Protein AF-A0AA96LL47-F1 (afdb_monomer)

Organism: NCBI:txid2918901

Nearest PDB structures (foldseek):
  2fic-assembly3_B  TM=1.979E-01  e=6.509E+00  Homo sapiens

pLDDT: mean 76.54, std 16.27, range [33.31, 96.38]

Sequence (205 aa):
MNPLVNLLLNENMKIYQRLRTWLLIIGLVLTIICFLIAQQYSVKPTQVADANWKV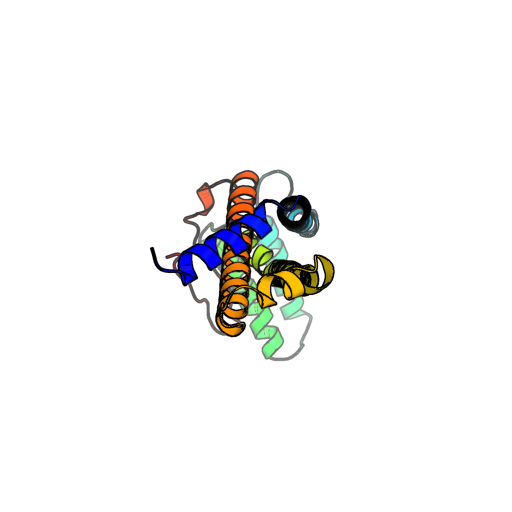NMQQQIQNDTQQLNNMNRGPEWKTRITSRINVYQYHIDHNIPPTEETLWGNMLNASSLMIVVTLMTVIIAADSVAGEFTDGTIKLLLIRPSSRSKILLSKYISAFTFSILLFVILFATAFLVSGILHGFKDMSAPYVYASAIQLLMKPAL

InterPro domains:
  IPR024295 Protein of unknown function DUF2705 [PF10920] (95-188)

Radius of gyration: 24.88 Å; Cα contacts (8 Å, |Δi|>4): 146; chains: 1; bounding box: 66×34×65 Å

Foldseek 3Di:
DDPLVVLLVVLLVVLVVDPVNVVLLVVLLVVLLVQLVVLVPVVDPPDDDDDPLLVVLVVLLVVLVVCLVPDDPDDLSNLVSVLSSVVSVVCNVVVAHAPCLALVVLLVSLVVCLVVLVVSLVVSLVCSVVVCVVVVVVVVVVVPPDDPVSNNVSSVVSSVVVSVVSVVSSNVSSNVSSCVRRNPPCVQRFDWDRDSPDTDGDGDD

Solvent-accessible surface area (backbone atoms only — not comparable to full-atom values): 11815 Å² total; per-residue (Å²): 132,63,72,65,58,57,47,26,52,51,48,40,49,56,52,72,70,36,68,66,49,53,53,49,52,53,49,51,54,51,50,50,53,51,52,56,53,47,49,63,64,65,51,64,97,81,80,84,82,88,89,50,74,58,57,56,43,50,54,49,40,51,54,51,51,50,43,62,74,76,47,88,77,56,70,71,51,52,45,47,53,52,46,51,41,52,49,47,48,50,27,58,76,69,70,47,80,69,54,79,74,31,50,65,35,44,44,57,57,50,56,71,50,51,60,57,50,51,51,54,35,50,53,52,44,49,50,63,58,51,46,42,69,71,72,47,48,62,68,60,48,74,77,46,101,64,63,67,66,59,55,55,48,24,46,52,53,31,40,50,53,50,37,52,51,48,52,50,49,52,54,52,48,36,48,51,53,29,34,71,75,64,41,70,80,49,76,80,56,72,56,77,49,82,50,86,85,49,83,52,78,51,78,83,125

Mean predicted aligned error: 12.4 Å

Secondary structure (DSSP, 8-state):
--HHHHHHHHHHHHHHH-HHHHHHHHHHHHHHHHHHHHHHHHS-SS-SSSS-HHHHHHHHHHHHHHHHHH----HHHHHHHHHHHHHHHHHHHHTPPPGGGSHHHHHHHHHTTHHHHHHHHHHHHHHHHHHHHHS-HHHHHTTS---HHHHHHHHHHHHHHHHHHHHHHHHHHHHHHHHHHH-GGGGGS--EEEETTEEEE----

Structure (mmCIF, N/CA/C/O backbone):
data_AF-A0AA96LL47-F1
#
_entry.id   AF-A0AA96LL47-F1
#
loop_
_atom_site.group_PDB
_atom_site.id
_atom_site.type_symbol
_atom_site.label_atom_id
_atom_site.label_alt_id
_atom_site.label_comp_id
_atom_site.label_asym_id
_atom_site.label_entity_id
_atom_site.label_seq_id
_atom_site.pdbx_PDB_ins_code
_atom_site.Cartn_x
_atom_site.Cartn_y
_atom_site.Cartn_z
_atom_site.occupancy
_atom_site.B_iso_or_equiv
_atom_site.auth_seq_id
_atom_site.auth_comp_id
_atom_site.auth_asym_id
_atom_site.auth_atom_id
_atom_site.pdbx_PDB_model_num
ATOM 1 N N . MET A 1 1 ? -29.552 -9.698 16.189 1.00 62.44 1 MET A N 1
ATOM 2 C CA . MET A 1 1 ? -28.189 -9.450 15.657 1.00 62.44 1 MET A CA 1
ATOM 3 C C . MET A 1 1 ? -27.179 -9.663 16.774 1.00 62.44 1 MET A C 1
ATOM 5 O O . MET A 1 1 ? -27.464 -9.275 17.901 1.00 62.44 1 MET A O 1
ATOM 9 N N . ASN A 1 2 ? -26.040 -10.303 16.493 1.00 79.88 2 ASN A N 1
ATOM 10 C CA . ASN A 1 2 ? -25.025 -10.595 17.512 1.00 79.88 2 ASN A CA 1
ATOM 11 C C . ASN A 1 2 ? -24.445 -9.294 18.106 1.00 79.88 2 ASN A C 1
ATOM 13 O O . ASN A 1 2 ? -24.029 -8.423 17.341 1.00 79.88 2 ASN A O 1
ATOM 17 N N . PRO A 1 3 ? -24.339 -9.160 19.443 1.00 77.81 3 PRO A N 1
ATOM 18 C CA . PRO A 1 3 ? -23.865 -7.930 20.088 1.00 77.81 3 PRO A CA 1
ATOM 19 C C . PRO A 1 3 ? -22.428 -7.560 19.686 1.00 77.81 3 PRO A C 1
ATOM 21 O O . PRO A 1 3 ? -22.090 -6.384 19.625 1.00 77.81 3 PRO A O 1
ATOM 24 N N . LEU A 1 4 ? -21.600 -8.555 19.349 1.00 77.88 4 LEU A N 1
ATOM 25 C CA . LEU A 1 4 ? -20.241 -8.352 18.835 1.00 77.88 4 LEU A CA 1
ATOM 26 C C . LEU A 1 4 ? -20.209 -7.690 17.454 1.00 77.88 4 LEU A C 1
ATOM 28 O O . LEU A 1 4 ? -19.351 -6.850 17.206 1.00 77.88 4 LEU A O 1
ATOM 32 N N . VAL A 1 5 ? -21.148 -8.037 16.571 1.00 81.56 5 VAL A N 1
ATOM 33 C CA . VAL A 1 5 ? -21.212 -7.472 15.215 1.00 81.56 5 VAL A CA 1
ATOM 34 C C . VAL A 1 5 ? -21.591 -5.995 15.285 1.00 81.56 5 VAL A C 1
ATOM 36 O O . VAL A 1 5 ? -20.973 -5.178 14.615 1.00 81.56 5 VAL A O 1
ATOM 39 N N . ASN A 1 6 ? -22.526 -5.625 16.162 1.00 82.75 6 ASN A N 1
ATOM 40 C CA . ASN A 1 6 ? -22.891 -4.220 16.362 1.00 82.75 6 ASN A CA 1
ATOM 41 C C . ASN A 1 6 ? -21.731 -3.392 16.939 1.00 82.75 6 ASN A C 1
ATOM 43 O O . ASN A 1 6 ? -21.551 -2.243 16.546 1.00 82.75 6 ASN A O 1
ATOM 47 N N . LEU A 1 7 ? -20.926 -3.968 17.840 1.00 82.62 7 LEU A N 1
ATOM 48 C CA . LEU A 1 7 ? -19.719 -3.308 18.351 1.00 82.62 7 LEU A CA 1
ATOM 49 C C . LEU A 1 7 ? -18.688 -3.089 17.239 1.00 82.62 7 LEU A C 1
ATOM 51 O O . LEU A 1 7 ? -18.156 -1.993 17.112 1.00 82.62 7 LEU A O 1
ATOM 55 N N . LEU A 1 8 ? -18.460 -4.101 16.403 1.00 85.06 8 LEU A N 1
ATOM 56 C CA . LEU A 1 8 ? -17.541 -4.015 15.269 1.00 85.06 8 LEU A CA 1
ATOM 57 C C . LEU A 1 8 ? -17.998 -2.977 14.238 1.00 85.06 8 LEU A C 1
ATOM 59 O O . LEU A 1 8 ? -17.193 -2.173 13.779 1.00 85.06 8 LEU A O 1
ATOM 63 N N . LEU A 1 9 ? -19.291 -2.944 13.906 1.00 83.69 9 LEU A N 1
ATOM 64 C CA . LEU A 1 9 ? -19.854 -1.926 13.016 1.00 83.69 9 LEU A CA 1
ATOM 65 C C . LEU A 1 9 ? -19.692 -0.516 13.597 1.00 83.69 9 LEU A C 1
ATOM 67 O O . LEU A 1 9 ? -19.322 0.398 12.865 1.00 83.69 9 LEU A O 1
ATOM 71 N N . ASN A 1 10 ? -19.905 -0.346 14.905 1.00 85.94 10 ASN A N 1
ATOM 72 C CA . ASN A 1 10 ? -19.700 0.938 15.572 1.00 85.94 10 ASN A CA 1
ATOM 73 C C . ASN A 1 10 ? -18.232 1.379 15.556 1.00 85.94 10 ASN A C 1
ATOM 75 O O . ASN A 1 10 ? -17.954 2.541 15.265 1.00 85.94 10 ASN A O 1
ATOM 79 N N . GLU A 1 11 ? -17.291 0.486 15.865 1.00 86.94 11 GLU A N 1
ATOM 80 C CA . GLU A 1 11 ? -15.863 0.820 15.846 1.00 86.94 11 GLU A CA 1
ATOM 81 C C . GLU A 1 11 ? -15.374 1.120 14.421 1.00 86.94 11 GLU A C 1
ATOM 83 O O . GLU A 1 11 ? -14.691 2.124 14.218 1.00 86.94 11 GLU A O 1
ATOM 88 N N . ASN A 1 12 ? -15.803 0.350 13.415 1.00 88.00 12 ASN A N 1
ATOM 89 C CA . ASN A 1 12 ? -15.530 0.665 12.010 1.00 88.00 12 ASN A CA 1
ATOM 90 C C . ASN A 1 12 ? -16.093 2.035 11.616 1.00 88.00 12 ASN A C 1
ATOM 92 O O . ASN A 1 12 ? -15.372 2.855 11.053 1.00 88.00 12 ASN A O 1
ATOM 96 N N . MET A 1 13 ? -17.353 2.326 11.950 1.00 87.31 13 MET A N 1
ATOM 97 C CA . MET A 1 13 ? -17.980 3.616 11.649 1.00 87.31 13 MET A CA 1
ATOM 98 C C . MET A 1 13 ? -17.178 4.789 12.231 1.00 87.31 13 MET A C 1
ATOM 100 O O . MET A 1 13 ? -16.931 5.774 11.535 1.00 87.31 13 MET A O 1
ATOM 104 N N . LYS A 1 14 ? -16.697 4.668 13.477 1.00 84.62 14 LYS A N 1
ATOM 105 C CA . LYS A 1 14 ? -15.853 5.695 14.111 1.00 84.62 14 LYS A CA 1
ATOM 106 C C . LYS A 1 14 ? -14.553 5.939 13.349 1.00 84.62 14 LYS A C 1
ATOM 108 O O . LYS A 1 14 ? -14.129 7.089 13.258 1.00 84.62 14 LYS A O 1
ATOM 113 N N . ILE A 1 15 ? -13.923 4.895 12.806 1.00 86.88 15 ILE A N 1
ATOM 114 C CA . ILE A 1 15 ? -12.690 5.035 12.018 1.00 86.88 15 ILE A CA 1
ATOM 115 C C . ILE A 1 15 ? -12.960 5.883 10.767 1.00 86.88 15 ILE A C 1
ATOM 117 O O . ILE A 1 15 ? -12.233 6.844 10.521 1.00 86.88 15 ILE A O 1
ATOM 121 N N . TYR A 1 16 ? -14.026 5.599 10.011 1.00 88.00 16 TYR A N 1
ATOM 122 C CA . TYR A 1 16 ? -14.311 6.291 8.742 1.00 88.00 16 TYR A CA 1
ATOM 123 C C . TYR A 1 16 ? -14.932 7.685 8.896 1.00 88.00 16 TYR A C 1
ATOM 125 O O . TYR A 1 16 ? -14.842 8.495 7.976 1.00 88.00 16 TYR A O 1
ATOM 133 N N . GLN A 1 17 ? -15.540 7.997 10.041 1.00 86.38 17 GLN A N 1
ATOM 134 C CA . GLN A 1 17 ? -16.091 9.330 10.313 1.00 86.38 17 GLN A CA 1
ATOM 135 C C . GLN A 1 17 ? -15.021 10.366 10.687 1.00 86.38 17 GLN A C 1
ATOM 137 O O . GLN A 1 17 ? -15.271 11.570 10.630 1.00 86.38 17 GLN A O 1
ATOM 142 N N . ARG A 1 18 ? -13.814 9.932 11.066 1.00 86.38 18 ARG A N 1
ATOM 143 C CA . ARG A 1 18 ? -12.715 10.843 11.400 1.00 86.38 18 ARG A CA 1
ATOM 144 C C . ARG A 1 18 ? -12.102 11.414 10.119 1.00 86.38 18 ARG A C 1
ATOM 146 O O . ARG A 1 18 ? -11.554 10.678 9.304 1.00 86.38 18 ARG A O 1
ATOM 153 N N . LEU A 1 19 ? -12.093 12.745 9.988 1.00 84.75 19 LEU A N 1
ATOM 154 C CA . LEU A 1 19 ? -11.449 13.455 8.865 1.00 84.75 19 LEU A CA 1
ATOM 155 C C . LEU A 1 19 ? -9.975 13.058 8.673 1.00 84.75 19 LEU A C 1
ATOM 157 O O . LEU A 1 19 ? -9.488 12.969 7.551 1.00 84.75 19 LEU A O 1
ATOM 161 N N . ARG A 1 20 ? -9.270 12.760 9.769 1.00 87.56 20 ARG A N 1
ATOM 162 C CA . ARG A 1 20 ? -7.865 12.323 9.751 1.00 87.56 20 ARG A CA 1
ATOM 163 C C . ARG A 1 20 ? -7.662 11.019 8.975 1.00 87.56 20 ARG A C 1
ATOM 165 O O . ARG A 1 20 ? -6.665 10.891 8.275 1.00 87.56 20 ARG A O 1
ATOM 172 N N . THR A 1 21 ? -8.613 10.089 9.043 1.00 90.75 21 THR A N 1
ATOM 173 C CA . THR A 1 21 ? -8.574 8.825 8.291 1.00 90.75 21 THR A CA 1
ATOM 174 C C . THR A 1 21 ? -8.616 9.081 6.788 1.00 90.75 21 THR A C 1
ATOM 176 O O . THR A 1 21 ? -7.849 8.485 6.038 1.00 90.75 21 THR A O 1
ATOM 179 N N . TRP A 1 22 ? -9.450 10.022 6.343 1.00 91.44 22 TRP A N 1
ATOM 180 C CA . TRP A 1 22 ? -9.519 10.418 4.936 1.00 91.44 22 TRP A CA 1
ATOM 181 C C . TRP A 1 22 ? -8.248 11.124 4.471 1.00 91.44 22 TRP A C 1
ATOM 183 O O . TRP A 1 22 ? -7.750 10.817 3.391 1.00 91.44 22 TRP A O 1
ATOM 193 N N . LEU A 1 23 ? -7.673 11.999 5.303 1.00 94.00 23 LEU A N 1
ATOM 194 C CA . LEU A 1 23 ? -6.374 12.615 5.014 1.00 94.00 23 LEU A CA 1
ATOM 195 C C . LEU A 1 23 ? -5.267 11.561 4.865 1.00 94.00 23 LEU A C 1
ATOM 197 O O . LEU A 1 23 ? -4.441 11.681 3.964 1.00 94.00 23 LEU A O 1
ATOM 201 N N . LEU A 1 24 ? -5.271 10.509 5.691 1.00 92.94 24 LEU A N 1
ATOM 202 C CA . LEU A 1 24 ? -4.324 9.397 5.572 1.00 92.94 24 LEU A CA 1
ATOM 203 C C . LEU A 1 24 ? -4.530 8.600 4.279 1.00 92.94 24 LEU A C 1
ATOM 205 O O . LEU A 1 24 ? -3.550 8.310 3.603 1.00 92.94 24 LEU A O 1
ATOM 209 N N . ILE A 1 25 ? -5.773 8.282 3.903 1.00 94.69 25 ILE A N 1
ATOM 210 C CA . ILE A 1 25 ? -6.067 7.558 2.654 1.00 94.69 25 ILE A CA 1
ATOM 211 C C . ILE A 1 25 ? -5.640 8.383 1.433 1.00 94.69 25 ILE A C 1
ATOM 213 O O . ILE A 1 25 ? -4.963 7.862 0.550 1.00 94.69 25 ILE A O 1
ATOM 217 N N . ILE A 1 26 ? -5.986 9.673 1.392 1.00 95.81 26 ILE A N 1
ATOM 218 C CA . ILE A 1 26 ? -5.572 10.575 0.307 1.00 95.81 26 ILE A CA 1
ATOM 219 C C . ILE A 1 26 ? -4.044 10.682 0.269 1.00 95.81 26 ILE A C 1
ATOM 221 O O . ILE A 1 26 ? -3.446 10.559 -0.797 1.00 95.81 26 ILE A O 1
ATOM 225 N N . GLY A 1 27 ? -3.406 10.844 1.431 1.00 95.25 27 GLY A N 1
ATOM 226 C CA . GLY A 1 27 ? -1.953 10.847 1.559 1.00 95.25 27 GLY A CA 1
ATOM 227 C C . GLY A 1 27 ? -1.323 9.569 1.008 1.00 95.25 27 GLY A C 1
ATOM 228 O O . GLY A 1 27 ? -0.384 9.652 0.225 1.00 95.25 27 GLY A O 1
ATOM 229 N N . LEU A 1 28 ? -1.874 8.397 1.336 1.00 95.25 28 LEU A N 1
ATOM 230 C CA . LEU A 1 28 ? -1.409 7.107 0.826 1.00 95.25 28 LEU A CA 1
ATOM 231 C C . LEU A 1 28 ? -1.481 7.059 -0.706 1.00 95.25 28 LEU A C 1
ATOM 233 O O . LEU A 1 28 ? -0.481 6.765 -1.356 1.00 95.25 28 LEU A O 1
ATOM 237 N N . VAL A 1 29 ? -2.627 7.409 -1.291 1.00 96.38 29 VAL A N 1
ATOM 238 C CA . VAL A 1 29 ? -2.807 7.436 -2.753 1.00 96.38 29 VAL A CA 1
ATOM 239 C C . VAL A 1 29 ? -1.788 8.367 -3.413 1.00 96.38 29 VAL A C 1
ATOM 241 O O . VAL A 1 29 ? -1.118 7.968 -4.365 1.00 96.38 29 VAL A O 1
ATOM 244 N N . LEU A 1 30 ? -1.597 9.572 -2.870 1.00 95.88 30 LEU A N 1
ATOM 245 C CA . LEU A 1 30 ? -0.605 10.523 -3.374 1.00 95.88 30 LEU A CA 1
ATOM 246 C C . LEU A 1 30 ? 0.825 9.990 -3.253 1.00 95.88 30 LEU A C 1
ATOM 248 O O . LEU A 1 30 ? 1.604 10.137 -4.192 1.00 95.88 30 LEU A O 1
ATOM 252 N N . THR A 1 31 ? 1.173 9.340 -2.138 1.00 94.50 31 THR A N 1
ATOM 253 C CA . THR A 1 31 ? 2.502 8.731 -1.975 1.00 94.50 31 THR A CA 1
ATOM 254 C C . THR A 1 31 ? 2.751 7.612 -2.977 1.00 94.50 31 THR A C 1
ATOM 256 O O . THR A 1 31 ? 3.856 7.526 -3.500 1.00 94.50 31 THR A O 1
ATOM 259 N N . ILE A 1 32 ? 1.737 6.803 -3.303 1.00 93.50 32 ILE A N 1
ATOM 260 C CA . ILE A 1 32 ? 1.848 5.729 -4.298 1.00 93.50 32 ILE A CA 1
ATOM 261 C C . ILE A 1 32 ? 2.076 6.324 -5.684 1.00 93.50 32 ILE A C 1
ATOM 263 O O . ILE A 1 32 ? 3.014 5.932 -6.370 1.00 93.50 32 ILE A O 1
ATOM 267 N N . ILE A 1 33 ? 1.250 7.297 -6.077 1.00 92.44 33 ILE A N 1
ATOM 268 C CA . ILE A 1 33 ? 1.367 7.972 -7.373 1.00 92.44 33 ILE A CA 1
ATOM 269 C C . ILE A 1 33 ? 2.749 8.621 -7.504 1.00 92.44 33 ILE A C 1
ATOM 271 O O . ILE A 1 33 ? 3.453 8.374 -8.479 1.00 92.44 33 ILE A O 1
ATOM 275 N N . CYS A 1 34 ? 3.163 9.400 -6.502 1.00 92.38 34 CYS A N 1
ATOM 276 C CA . CYS A 1 34 ? 4.462 10.068 -6.491 1.00 92.38 34 CYS A CA 1
ATOM 277 C C . CYS A 1 34 ? 5.619 9.065 -6.565 1.00 92.38 34 CYS A C 1
ATOM 279 O O . CYS A 1 34 ? 6.539 9.257 -7.351 1.00 92.38 34 CYS A O 1
ATOM 281 N N . PHE A 1 35 ? 5.554 7.969 -5.805 1.00 90.88 35 PHE A N 1
ATOM 282 C CA . PHE A 1 35 ? 6.575 6.925 -5.825 1.00 90.88 35 PHE A CA 1
ATOM 283 C C . PHE A 1 35 ? 6.682 6.239 -7.194 1.00 90.88 35 PHE A C 1
ATOM 285 O O . PHE A 1 35 ? 7.787 6.093 -7.708 1.00 90.88 35 PHE A O 1
ATOM 292 N N . LEU A 1 36 ? 5.560 5.861 -7.814 1.00 87.38 36 LEU A N 1
ATOM 293 C CA . LEU A 1 36 ? 5.560 5.217 -9.134 1.00 87.38 36 LEU A CA 1
ATOM 294 C C . LEU A 1 36 ? 6.064 6.159 -10.235 1.00 87.38 36 LEU A C 1
ATOM 296 O O . LEU A 1 36 ? 6.883 5.761 -11.059 1.00 87.38 36 LEU A O 1
ATOM 300 N N . ILE A 1 37 ? 5.648 7.426 -10.204 1.00 85.62 37 ILE A N 1
ATOM 301 C CA . ILE A 1 37 ? 6.157 8.453 -11.120 1.00 85.62 37 ILE A CA 1
ATOM 302 C C . ILE A 1 37 ? 7.659 8.686 -10.891 1.00 85.62 37 ILE A C 1
ATOM 304 O O . ILE A 1 37 ? 8.431 8.781 -11.841 1.00 85.62 37 ILE A O 1
ATOM 308 N N . ALA A 1 38 ? 8.112 8.745 -9.638 1.00 85.88 38 ALA A N 1
ATOM 309 C CA . ALA A 1 38 ? 9.527 8.908 -9.322 1.00 85.88 38 ALA A CA 1
ATOM 310 C C . ALA A 1 38 ? 10.373 7.729 -9.820 1.00 85.88 38 ALA A C 1
ATOM 312 O O . ALA A 1 38 ? 11.503 7.952 -10.253 1.00 85.88 38 ALA A O 1
ATOM 313 N N . GLN A 1 39 ? 9.841 6.501 -9.809 1.00 77.25 39 GLN A N 1
ATOM 314 C CA . GLN A 1 39 ? 10.512 5.348 -10.417 1.00 77.25 39 GLN A CA 1
ATOM 315 C C . GLN A 1 39 ? 10.659 5.524 -11.929 1.00 77.25 39 GLN A C 1
ATOM 317 O O . GLN A 1 39 ? 11.741 5.283 -12.454 1.00 77.25 39 GLN A O 1
ATOM 322 N N . GLN A 1 40 ? 9.643 6.058 -12.610 1.00 71.50 40 GLN A N 1
ATOM 323 C CA . GLN A 1 40 ? 9.726 6.366 -14.040 1.00 71.50 40 GLN A CA 1
ATOM 324 C C . GLN A 1 40 ? 10.835 7.382 -14.370 1.00 71.50 40 GLN A C 1
ATOM 326 O O . GLN A 1 40 ? 11.489 7.256 -15.399 1.00 71.50 40 GLN A O 1
ATOM 331 N N . TYR A 1 41 ? 11.082 8.369 -13.500 1.00 69.56 41 TYR A N 1
ATOM 332 C CA . TYR A 1 41 ? 12.156 9.358 -13.694 1.00 69.56 41 TYR A CA 1
ATOM 333 C C . TYR A 1 41 ? 13.531 8.916 -13.156 1.00 69.56 41 TYR A C 1
ATOM 335 O O . TYR A 1 41 ? 14.556 9.445 -13.588 1.00 69.56 41 TYR A O 1
ATOM 343 N N . SER A 1 42 ? 13.571 7.989 -12.193 1.00 62.88 42 SER A N 1
ATOM 344 C CA . SER A 1 42 ? 14.814 7.459 -11.601 1.00 62.88 42 SER A CA 1
ATOM 345 C C . SER A 1 42 ? 15.427 6.341 -12.440 1.00 62.88 42 SER A C 1
ATOM 347 O O . SER A 1 42 ? 16.649 6.154 -12.424 1.00 62.88 42 SER A O 1
ATOM 349 N N . VAL A 1 43 ? 14.604 5.634 -13.219 1.00 54.72 43 VAL A N 1
ATOM 350 C CA . VAL A 1 43 ? 15.079 4.916 -14.401 1.00 54.72 43 VAL A CA 1
ATOM 351 C C . VAL A 1 43 ? 15.632 5.988 -15.342 1.00 54.72 43 VAL A C 1
ATOM 353 O O . VAL A 1 43 ? 14.906 6.811 -15.889 1.00 54.72 43 VAL A O 1
ATOM 356 N N . LYS A 1 44 ? 16.965 6.058 -15.393 1.00 44.22 44 LYS A N 1
ATOM 357 C CA . LYS A 1 44 ? 17.753 7.116 -16.036 1.00 44.22 44 LYS A CA 1
ATOM 358 C C . LYS A 1 44 ? 17.215 7.498 -17.426 1.00 44.22 44 LYS A C 1
ATOM 360 O O . LYS A 1 44 ? 16.721 6.631 -18.146 1.00 44.22 44 LYS A O 1
ATOM 365 N N . PRO A 1 45 ? 17.397 8.766 -17.845 1.00 40.56 45 PRO A N 1
ATOM 366 C CA . PRO A 1 45 ? 16.984 9.256 -19.153 1.00 40.56 45 PRO A CA 1
ATOM 367 C C . PRO A 1 45 ? 17.792 8.570 -20.259 1.00 40.56 45 PRO A C 1
ATOM 369 O O . PRO A 1 45 ? 18.831 9.059 -20.692 1.00 40.56 45 PRO A O 1
ATOM 372 N N . THR A 1 46 ? 17.305 7.428 -20.724 1.00 39.81 46 THR A N 1
ATOM 373 C CA . THR A 1 46 ? 17.724 6.831 -21.998 1.00 39.81 46 THR A CA 1
ATOM 374 C C . THR A 1 46 ? 16.550 6.278 -22.803 1.00 39.81 46 THR A C 1
ATOM 376 O O . THR A 1 46 ? 16.779 5.722 -23.870 1.00 39.81 46 THR A O 1
ATOM 379 N N . GLN A 1 47 ? 15.302 6.421 -22.335 1.00 41.47 47 GLN A N 1
ATOM 380 C CA . GLN A 1 47 ? 14.136 5.766 -22.952 1.00 41.47 47 GLN A CA 1
ATOM 381 C C . GLN A 1 47 ? 12.861 6.619 -22.954 1.00 41.47 47 GLN A C 1
ATOM 383 O O . GLN A 1 47 ? 11.770 6.110 -22.727 1.00 41.47 47 GLN A O 1
ATOM 388 N N . VAL A 1 48 ? 12.963 7.921 -23.226 1.00 42.91 48 VAL A N 1
ATOM 389 C CA . VAL A 1 48 ? 11.769 8.719 -23.538 1.00 42.91 48 VAL A CA 1
ATOM 390 C C . VAL A 1 48 ? 11.854 9.157 -24.993 1.00 42.91 48 VAL A C 1
ATOM 392 O O . VAL A 1 48 ? 12.776 9.880 -25.356 1.00 42.91 48 VAL A O 1
ATOM 395 N N . ALA A 1 49 ? 10.855 8.720 -25.763 1.00 37.50 49 ALA A N 1
ATOM 396 C CA . ALA A 1 49 ? 10.583 8.971 -27.181 1.00 37.50 49 ALA A CA 1
ATOM 397 C C . ALA A 1 49 ? 11.170 7.936 -28.164 1.00 37.50 49 ALA A C 1
ATOM 399 O O . ALA A 1 49 ? 12.304 8.047 -28.609 1.00 37.50 49 ALA A O 1
ATOM 400 N N . ASP A 1 50 ? 10.329 6.952 -28.507 1.00 40.28 50 ASP A N 1
ATOM 401 C CA . ASP A 1 50 ? 10.327 6.173 -29.755 1.00 40.28 50 ASP A CA 1
ATOM 402 C C . ASP A 1 50 ? 11.655 5.538 -30.222 1.00 40.28 50 ASP A C 1
ATOM 404 O O . ASP A 1 50 ? 12.483 6.162 -30.876 1.00 40.28 50 ASP A O 1
ATOM 408 N N . ALA A 1 51 ? 11.814 4.224 -30.002 1.00 48.72 51 ALA A N 1
ATOM 409 C CA . ALA A 1 51 ? 11.745 3.244 -31.105 1.00 48.72 51 A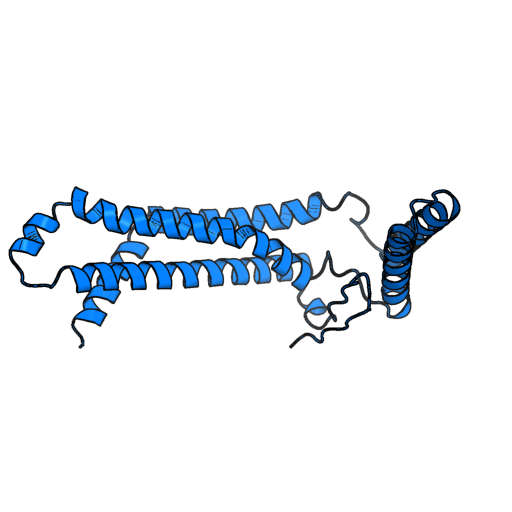LA A CA 1
ATOM 410 C C . ALA A 1 51 ? 12.462 1.912 -30.840 1.00 48.72 51 ALA A C 1
ATOM 412 O O . ALA A 1 51 ? 12.090 0.939 -31.481 1.00 48.72 51 ALA A O 1
ATOM 413 N N . ASN A 1 52 ? 13.456 1.782 -29.952 1.00 65.00 52 ASN A N 1
ATOM 414 C CA . ASN A 1 52 ? 14.202 0.513 -29.886 1.00 65.00 52 ASN A CA 1
ATOM 415 C C . ASN A 1 52 ? 14.740 0.158 -28.493 1.00 65.00 52 ASN A C 1
ATOM 417 O O . ASN A 1 52 ? 15.942 0.233 -28.245 1.00 65.00 52 ASN A O 1
ATOM 421 N N . TRP A 1 53 ? 13.887 -0.380 -27.617 1.00 68.44 53 TRP A N 1
ATOM 422 C CA . TRP A 1 53 ? 14.339 -1.111 -26.420 1.00 68.44 53 TRP A CA 1
ATOM 423 C C . TRP A 1 53 ? 15.401 -2.178 -26.769 1.00 68.44 53 TRP A C 1
ATOM 425 O O . TRP A 1 53 ? 16.341 -2.400 -26.009 1.00 68.44 53 TRP A O 1
ATOM 435 N N . LYS A 1 54 ? 15.328 -2.761 -27.976 1.00 69.81 54 LYS A N 1
ATOM 436 C CA . LYS A 1 54 ? 16.345 -3.669 -28.534 1.00 69.81 54 LYS A CA 1
ATOM 437 C C . LYS A 1 54 ? 17.727 -3.032 -28.659 1.00 69.81 54 LYS A C 1
ATOM 439 O O . LYS A 1 54 ? 18.714 -3.696 -28.366 1.00 69.81 54 LYS A O 1
ATOM 444 N N . VAL A 1 55 ? 17.804 -1.762 -29.063 1.00 75.38 55 VAL A N 1
ATOM 445 C CA . VAL A 1 55 ? 19.073 -1.028 -29.204 1.00 75.38 55 VAL A CA 1
ATOM 446 C C . VAL A 1 55 ? 19.702 -0.804 -27.830 1.00 75.38 55 VAL A C 1
ATOM 448 O O . VAL A 1 55 ? 20.892 -1.054 -27.659 1.00 75.38 55 VAL A O 1
ATOM 451 N N . ASN A 1 56 ? 18.899 -0.447 -26.827 1.00 75.19 56 ASN A N 1
ATOM 452 C CA . ASN A 1 56 ? 19.378 -0.289 -25.451 1.00 75.19 56 ASN A CA 1
ATOM 453 C C . ASN A 1 56 ? 19.873 -1.616 -24.867 1.00 75.19 56 ASN A C 1
ATOM 455 O O . ASN A 1 56 ? 20.945 -1.675 -24.263 1.00 75.19 56 ASN A O 1
ATOM 459 N N . MET A 1 57 ? 19.136 -2.705 -25.099 1.00 79.75 57 MET A N 1
ATOM 460 C CA . MET A 1 57 ? 19.557 -4.039 -24.671 1.00 79.75 57 MET A CA 1
ATOM 461 C C . MET A 1 57 ? 20.823 -4.508 -25.394 1.00 79.75 57 MET A C 1
ATOM 463 O O . MET A 1 57 ? 21.721 -5.039 -24.747 1.00 79.75 57 MET A O 1
ATOM 467 N N . GLN A 1 58 ? 20.951 -4.263 -26.701 1.00 82.94 58 GLN A N 1
ATOM 468 C CA . GLN A 1 58 ? 22.177 -4.554 -27.452 1.00 82.94 58 GLN A CA 1
ATOM 469 C C . GLN A 1 58 ? 23.371 -3.762 -26.915 1.00 82.94 58 GLN A C 1
ATOM 471 O O . GLN A 1 58 ? 24.445 -4.333 -26.724 1.00 82.94 58 GLN A O 1
ATOM 476 N N . GLN A 1 59 ? 23.188 -2.476 -26.609 1.00 83.62 59 GLN A N 1
ATOM 477 C CA . GLN A 1 59 ? 24.228 -1.654 -25.995 1.00 83.62 59 GLN A CA 1
ATOM 478 C C . GLN A 1 59 ? 24.631 -2.198 -24.616 1.00 83.62 59 GLN A C 1
ATOM 480 O O . GLN A 1 59 ? 25.818 -2.269 -24.291 1.00 83.62 59 GLN A O 1
ATOM 485 N N . GLN A 1 60 ? 23.663 -2.644 -23.814 1.00 81.62 60 GLN A N 1
ATOM 486 C CA . GLN A 1 60 ? 23.941 -3.233 -22.509 1.00 81.62 60 GLN A CA 1
ATOM 487 C C . GLN A 1 60 ? 24.663 -4.586 -22.623 1.00 81.62 60 GLN A C 1
ATOM 489 O O . GLN A 1 60 ? 25.621 -4.818 -21.888 1.00 81.62 60 GLN A O 1
ATOM 494 N N . ILE A 1 61 ? 24.281 -5.442 -23.578 1.00 85.62 61 ILE A N 1
ATOM 495 C CA . ILE A 1 61 ? 24.984 -6.698 -23.887 1.00 85.62 61 ILE A CA 1
ATOM 496 C C . ILE A 1 61 ? 26.439 -6.416 -24.279 1.00 85.62 61 ILE A C 1
ATOM 498 O O . ILE A 1 61 ? 27.343 -7.113 -23.814 1.00 85.62 61 ILE A O 1
ATOM 502 N N . GLN A 1 62 ? 26.693 -5.382 -25.087 1.00 85.62 62 GLN A N 1
ATOM 503 C CA . GLN A 1 62 ? 28.055 -4.993 -25.464 1.00 85.62 62 GLN A CA 1
ATOM 504 C C . GLN A 1 62 ? 28.880 -4.561 -24.248 1.00 85.62 62 GLN A C 1
ATOM 506 O O . GLN A 1 62 ? 29.988 -5.065 -24.056 1.00 85.62 62 GLN A O 1
ATOM 511 N N . ASN A 1 63 ? 28.332 -3.696 -23.391 1.00 86.88 63 ASN A N 1
ATOM 512 C CA . ASN A 1 63 ? 28.998 -3.257 -22.161 1.00 86.88 63 ASN A CA 1
ATOM 513 C C . ASN A 1 63 ? 29.297 -4.433 -21.217 1.00 86.88 63 ASN A C 1
ATOM 515 O O . ASN A 1 63 ? 30.383 -4.519 -20.644 1.00 86.88 63 ASN A O 1
ATOM 519 N N . ASP A 1 64 ? 28.353 -5.360 -21.074 1.00 85.12 64 ASP A N 1
ATOM 520 C CA . ASP A 1 64 ? 28.482 -6.532 -20.209 1.00 85.12 64 ASP A CA 1
ATOM 521 C C . ASP A 1 64 ? 29.509 -7.533 -20.750 1.00 85.12 64 ASP A C 1
ATOM 523 O O . ASP A 1 64 ? 30.305 -8.082 -19.988 1.00 85.12 64 ASP A O 1
ATOM 527 N N . THR A 1 65 ? 29.550 -7.714 -22.071 1.00 85.69 65 THR A N 1
ATOM 528 C CA . THR A 1 65 ? 30.554 -8.542 -22.754 1.00 85.69 65 THR A CA 1
ATOM 529 C C . THR A 1 65 ? 31.951 -7.938 -22.601 1.00 85.69 65 THR A C 1
ATOM 531 O O . THR A 1 65 ? 32.911 -8.649 -22.306 1.00 85.69 65 THR A O 1
ATOM 534 N N . GLN A 1 66 ? 32.076 -6.613 -22.727 1.00 85.12 66 GLN A N 1
ATOM 535 C CA . GLN A 1 66 ? 33.335 -5.910 -22.469 1.00 85.12 66 GLN A CA 1
ATOM 536 C C . GLN A 1 66 ? 33.781 -6.066 -21.014 1.00 85.12 66 GLN A C 1
ATOM 538 O O . GLN A 1 66 ? 34.958 -6.318 -20.760 1.00 85.12 66 GLN A O 1
ATOM 543 N N . GLN A 1 67 ? 32.857 -5.967 -20.054 1.00 83.31 67 GLN A N 1
ATOM 544 C CA . GLN A 1 67 ? 33.167 -6.221 -18.650 1.00 83.31 67 GLN A CA 1
ATOM 545 C C . GLN A 1 67 ? 33.653 -7.655 -18.449 1.00 83.31 67 GLN A C 1
ATOM 547 O O . GLN A 1 67 ? 34.697 -7.826 -17.831 1.00 83.31 67 GLN A O 1
ATOM 552 N N . LEU A 1 68 ? 32.963 -8.656 -19.010 1.00 83.56 68 LEU A N 1
ATOM 553 C CA . LEU A 1 68 ? 33.321 -10.075 -18.900 1.00 83.56 68 LEU A CA 1
ATOM 554 C C . LEU A 1 68 ? 34.741 -10.373 -19.407 1.00 83.56 68 LEU A C 1
ATOM 556 O O . LEU A 1 68 ? 35.448 -11.184 -18.807 1.00 83.56 68 LEU A O 1
ATOM 560 N N . ASN A 1 69 ? 35.153 -9.697 -20.481 1.00 81.69 69 ASN A N 1
ATOM 561 C CA . ASN A 1 69 ? 36.477 -9.853 -21.077 1.00 81.69 69 ASN A CA 1
ATOM 562 C C . ASN A 1 69 ? 37.568 -9.098 -20.303 1.00 81.69 69 ASN A C 1
ATOM 564 O O . ASN A 1 69 ? 38.679 -9.605 -20.159 1.00 81.69 69 ASN A O 1
ATOM 568 N N . ASN A 1 70 ? 37.259 -7.902 -19.789 1.00 81.56 70 ASN A N 1
ATOM 569 C CA . ASN A 1 70 ? 38.256 -6.997 -19.205 1.00 81.56 70 ASN A CA 1
ATOM 570 C C . ASN A 1 70 ? 38.380 -7.108 -17.677 1.00 81.56 70 ASN A C 1
ATOM 572 O O . ASN A 1 70 ? 39.393 -6.707 -17.108 1.00 81.56 70 ASN A O 1
ATOM 576 N N . MET A 1 71 ? 37.364 -7.627 -16.986 1.00 73.44 71 MET A N 1
ATOM 577 C CA . MET A 1 71 ? 37.361 -7.793 -15.533 1.00 73.44 71 MET A CA 1
ATOM 578 C C . MET A 1 71 ? 37.310 -9.278 -15.177 1.00 73.44 71 MET A C 1
ATOM 580 O O . MET A 1 71 ? 36.443 -10.010 -15.633 1.00 73.44 71 MET A O 1
ATOM 584 N N . ASN A 1 72 ? 38.209 -9.734 -14.303 1.00 73.56 72 ASN A N 1
ATOM 585 C CA . ASN A 1 72 ? 38.165 -11.091 -13.758 1.00 73.56 72 ASN A CA 1
ATOM 586 C C . ASN A 1 72 ? 37.893 -11.032 -12.249 1.00 73.56 72 ASN A C 1
ATOM 588 O O . ASN A 1 72 ? 38.819 -10.914 -11.451 1.00 73.56 72 ASN A O 1
ATOM 592 N N . ARG A 1 73 ? 36.612 -11.074 -11.857 1.00 75.00 73 ARG A N 1
ATOM 593 C CA . ARG A 1 73 ? 36.162 -10.967 -10.452 1.00 75.00 73 ARG A CA 1
ATOM 594 C C . ARG A 1 73 ? 35.643 -12.287 -9.859 1.00 75.00 73 ARG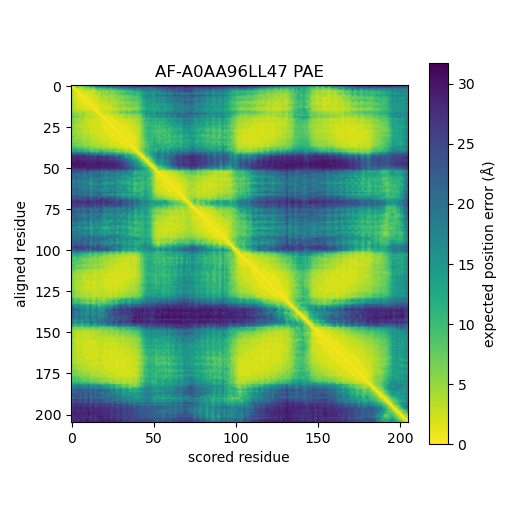 A C 1
ATOM 596 O O . ARG A 1 73 ? 34.794 -12.281 -8.975 1.00 75.00 73 ARG A O 1
ATOM 603 N N . GLY A 1 74 ? 36.160 -13.419 -10.335 1.00 82.56 74 GLY A N 1
ATOM 604 C CA . GLY A 1 74 ? 35.796 -14.751 -9.838 1.00 82.56 74 GLY A CA 1
ATOM 605 C C . GLY A 1 74 ? 34.577 -15.385 -10.533 1.00 82.56 74 GLY A C 1
ATOM 606 O O . GLY A 1 74 ? 33.929 -14.748 -11.370 1.00 82.56 74 GLY A O 1
ATOM 607 N N . PRO A 1 75 ? 34.282 -16.664 -10.226 1.00 78.50 75 PRO A N 1
ATOM 608 C CA . PRO A 1 75 ? 33.304 -17.471 -10.961 1.00 78.50 75 PRO A CA 1
ATOM 609 C C . PRO A 1 75 ? 31.855 -16.995 -10.786 1.00 78.50 75 PRO A C 1
ATOM 611 O O . PRO A 1 75 ? 31.134 -16.904 -11.774 1.00 78.50 75 PRO A O 1
ATOM 614 N N . GLU A 1 76 ? 31.433 -16.606 -9.578 1.00 78.50 76 GLU A N 1
ATOM 615 C CA . GLU A 1 76 ? 30.057 -16.134 -9.339 1.00 78.50 76 GLU A CA 1
ATOM 616 C C . GLU A 1 76 ? 29.719 -14.860 -10.118 1.00 78.50 76 GLU A C 1
ATOM 618 O O . GLU A 1 76 ? 28.611 -14.704 -10.633 1.00 78.50 76 GLU A O 1
ATOM 623 N N . TRP A 1 77 ? 30.681 -13.940 -10.222 1.00 80.19 77 TRP A N 1
ATOM 624 C CA . TRP A 1 77 ? 30.506 -12.703 -10.972 1.00 80.19 77 TRP A CA 1
ATOM 625 C C . TRP A 1 77 ? 30.327 -12.987 -12.468 1.00 80.19 77 TRP A C 1
ATOM 627 O O . TRP A 1 77 ? 29.405 -12.441 -13.073 1.00 80.19 77 TRP A O 1
ATOM 637 N N . LYS A 1 78 ? 31.125 -13.903 -13.041 1.00 79.00 78 LYS A N 1
ATOM 638 C CA . LYS A 1 78 ? 30.956 -14.333 -14.438 1.00 79.00 78 LYS A CA 1
ATOM 639 C C . LYS A 1 78 ? 29.566 -14.923 -14.659 1.00 79.00 78 LYS A C 1
ATOM 641 O O . LYS A 1 78 ? 28.876 -14.496 -15.576 1.00 79.00 78 LYS A O 1
ATOM 646 N N . THR A 1 79 ? 29.110 -15.814 -13.776 1.00 79.88 79 THR A N 1
ATOM 647 C CA . THR A 1 79 ? 27.768 -16.411 -13.864 1.00 79.88 79 THR A CA 1
ATOM 648 C C . THR A 1 79 ? 26.659 -15.357 -13.836 1.00 79.88 79 THR A C 1
ATOM 650 O O . THR A 1 79 ? 25.733 -15.435 -14.641 1.00 79.88 79 THR A O 1
ATOM 653 N N . ARG A 1 80 ? 26.747 -14.338 -12.966 1.00 78.06 80 ARG A N 1
ATOM 654 C CA . ARG A 1 80 ? 25.750 -13.249 -12.896 1.00 78.06 80 ARG A CA 1
ATOM 655 C C . ARG A 1 80 ? 25.709 -12.406 -14.171 1.00 78.06 80 ARG A C 1
ATOM 657 O O . ARG A 1 80 ? 24.621 -12.114 -14.661 1.00 78.06 80 ARG A O 1
ATOM 664 N N . ILE A 1 81 ? 26.871 -12.029 -14.706 1.00 80.88 81 ILE A N 1
ATOM 665 C CA . ILE A 1 81 ? 26.965 -11.223 -15.932 1.00 80.88 81 ILE A CA 1
ATOM 666 C C . ILE A 1 81 ? 26.476 -12.025 -17.144 1.00 80.88 81 ILE A C 1
ATOM 668 O O . ILE A 1 81 ? 25.635 -11.533 -17.891 1.00 80.88 81 ILE A O 1
ATOM 672 N N . THR A 1 82 ? 26.903 -13.282 -17.292 1.00 81.94 82 THR A N 1
ATOM 673 C CA . THR A 1 82 ? 26.420 -14.170 -18.360 1.00 81.94 82 THR A CA 1
ATOM 674 C C . THR A 1 82 ? 24.912 -14.398 -18.264 1.00 81.94 82 THR A C 1
ATOM 676 O O . THR A 1 82 ? 24.219 -14.344 -19.276 1.00 81.94 82 THR A O 1
ATOM 679 N N . SER A 1 83 ? 24.374 -14.585 -17.053 1.00 79.69 83 SER A N 1
ATOM 680 C CA . SER A 1 83 ? 22.924 -14.723 -16.849 1.00 79.69 83 SER A CA 1
ATOM 681 C C . SER A 1 83 ? 22.171 -13.475 -17.307 1.00 79.69 83 SER A C 1
ATOM 683 O O . SER A 1 83 ? 21.155 -13.594 -17.984 1.00 79.69 83 SER A O 1
ATOM 685 N N . ARG A 1 84 ? 22.684 -12.279 -16.995 1.00 78.06 84 ARG A N 1
ATOM 686 C CA . ARG A 1 84 ? 22.092 -11.008 -17.433 1.00 78.06 84 ARG A CA 1
ATOM 687 C C . ARG A 1 84 ? 22.114 -10.853 -18.958 1.00 78.06 84 ARG A C 1
ATOM 689 O O . ARG A 1 84 ? 21.083 -10.522 -19.535 1.00 78.06 84 ARG A O 1
ATOM 696 N N . ILE A 1 85 ? 23.241 -11.163 -19.605 1.00 83.62 85 ILE A N 1
ATOM 697 C CA . ILE A 1 85 ? 23.365 -11.158 -21.073 1.00 83.62 85 ILE A CA 1
ATOM 698 C C . ILE A 1 85 ? 22.341 -12.109 -21.706 1.00 83.62 85 ILE A C 1
ATOM 700 O O . ILE A 1 85 ? 21.621 -11.709 -22.616 1.00 83.62 85 ILE A O 1
ATOM 704 N N . ASN A 1 86 ? 22.227 -13.338 -21.192 1.00 84.00 86 ASN A N 1
ATOM 705 C CA . ASN A 1 86 ? 21.286 -14.336 -21.707 1.00 84.00 86 ASN A CA 1
ATOM 706 C C . ASN A 1 86 ? 19.829 -13.873 -21.602 1.00 84.00 86 ASN A C 1
ATOM 708 O O . ASN A 1 86 ? 19.027 -14.163 -22.482 1.00 84.00 86 ASN A O 1
ATOM 712 N N . VAL A 1 87 ? 19.483 -13.142 -20.544 1.00 77.31 87 VAL A N 1
ATOM 713 C CA . VAL A 1 87 ? 18.130 -12.604 -20.346 1.00 77.31 87 VAL A CA 1
ATOM 714 C C . VAL A 1 87 ? 17.844 -11.507 -21.357 1.00 77.31 87 VAL A C 1
ATOM 716 O O . VAL A 1 87 ? 16.805 -11.536 -22.007 1.00 77.31 87 VAL A O 1
ATOM 719 N N . TYR A 1 88 ? 18.778 -10.581 -21.560 1.00 79.88 88 TYR A N 1
ATOM 720 C CA . TYR A 1 88 ? 18.635 -9.542 -22.579 1.00 79.88 88 TYR A CA 1
ATOM 721 C C . TYR A 1 88 ? 18.529 -10.128 -23.987 1.00 79.88 88 TYR A C 1
ATOM 723 O O . TYR A 1 88 ? 17.665 -9.713 -24.758 1.00 79.88 88 TYR A O 1
ATOM 731 N N . GLN A 1 89 ? 19.341 -11.141 -24.295 1.00 81.75 89 GLN A N 1
ATOM 732 C CA . GLN A 1 89 ? 19.249 -11.870 -25.554 1.00 81.75 89 GLN A CA 1
ATOM 733 C C . GLN A 1 89 ? 17.880 -12.547 -25.697 1.00 81.75 89 GLN A C 1
ATOM 735 O O . GLN A 1 89 ? 17.228 -12.395 -26.724 1.00 81.75 89 GLN A O 1
ATOM 740 N N . TYR A 1 90 ? 17.385 -13.189 -24.636 1.00 78.12 90 TYR A N 1
ATOM 741 C CA . TYR A 1 90 ? 16.065 -13.817 -24.616 1.00 78.12 90 TYR A CA 1
ATOM 742 C C . TYR A 1 90 ? 14.929 -12.822 -24.902 1.00 78.12 90 TYR A C 1
ATOM 744 O O . TYR A 1 90 ? 14.042 -13.130 -25.700 1.00 78.12 90 TYR A O 1
ATOM 752 N N . HIS A 1 91 ? 14.967 -11.628 -24.298 1.00 73.12 91 HIS A N 1
ATOM 753 C CA . HIS A 1 91 ? 14.006 -10.554 -24.568 1.00 73.12 91 HIS A CA 1
ATOM 754 C C . HIS A 1 91 ? 14.034 -10.126 -26.039 1.00 73.12 91 HIS A C 1
ATOM 756 O O . HIS A 1 91 ? 12.976 -10.024 -26.660 1.00 73.12 91 HIS A O 1
ATOM 762 N N . ILE A 1 92 ? 15.228 -9.926 -26.613 1.00 78.44 92 ILE A N 1
ATOM 763 C CA . ILE A 1 92 ? 15.411 -9.551 -28.024 1.00 78.44 92 ILE A CA 1
ATOM 764 C C . ILE A 1 92 ? 14.868 -10.638 -28.958 1.00 78.44 92 ILE A C 1
ATOM 766 O O . ILE A 1 92 ? 14.098 -10.315 -29.868 1.00 78.44 92 ILE A O 1
ATOM 770 N N . ASP A 1 93 ? 15.237 -11.897 -28.710 1.00 79.31 93 ASP A N 1
ATOM 771 C CA . ASP A 1 93 ? 14.893 -13.048 -29.549 1.00 79.31 93 ASP A CA 1
ATOM 772 C C . ASP A 1 93 ? 13.379 -13.303 -29.565 1.00 79.31 93 ASP A C 1
ATOM 774 O O . ASP A 1 93 ? 12.800 -13.576 -30.615 1.00 79.31 93 ASP A O 1
ATOM 778 N N . HIS A 1 94 ? 12.718 -13.146 -28.414 1.00 72.94 94 HIS A N 1
ATOM 779 C CA . HIS A 1 94 ? 11.274 -13.365 -28.272 1.00 72.94 94 HIS A CA 1
ATOM 780 C C . HIS A 1 94 ? 10.442 -12.090 -28.454 1.00 72.94 94 HIS A C 1
ATOM 782 O O . HIS A 1 94 ? 9.219 -12.131 -28.336 1.00 72.94 94 HIS A O 1
ATOM 788 N N . ASN A 1 95 ? 11.084 -10.959 -28.762 1.00 71.31 95 ASN A N 1
ATOM 789 C CA . ASN A 1 95 ? 10.436 -9.662 -28.936 1.00 71.31 95 ASN A CA 1
ATOM 790 C C . ASN A 1 95 ? 9.590 -9.222 -27.71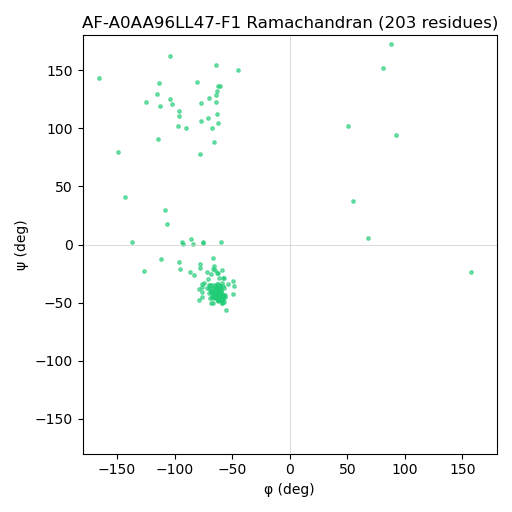8 1.00 71.31 95 ASN A C 1
ATOM 792 O O . ASN A 1 95 ? 8.521 -8.635 -27.889 1.00 71.31 95 ASN A O 1
ATOM 796 N N . ILE A 1 96 ? 10.060 -9.516 -26.499 1.00 67.81 96 ILE A N 1
ATOM 797 C CA . ILE A 1 96 ? 9.363 -9.210 -25.238 1.00 67.81 96 ILE A CA 1
ATOM 798 C C . ILE A 1 96 ? 10.009 -7.969 -24.601 1.00 67.81 96 ILE A C 1
ATOM 800 O O . ILE A 1 96 ? 11.200 -8.027 -24.285 1.00 67.81 96 ILE A O 1
ATOM 804 N N . PRO A 1 97 ? 9.271 -6.868 -24.366 1.00 64.31 97 PRO A N 1
ATOM 805 C CA . PRO A 1 97 ? 9.826 -5.674 -23.730 1.00 64.31 97 PRO A CA 1
ATOM 806 C C . PRO A 1 97 ? 10.280 -5.947 -22.278 1.00 64.31 97 PRO A C 1
ATOM 808 O O . PRO A 1 97 ? 9.782 -6.877 -21.634 1.00 64.31 97 PRO A O 1
ATOM 811 N N . PRO A 1 98 ? 11.248 -5.173 -21.750 1.00 62.19 98 PRO A N 1
ATOM 812 C CA . PRO A 1 98 ? 11.765 -5.356 -20.395 1.00 62.19 98 PRO A CA 1
ATOM 813 C C . PRO A 1 98 ? 10.685 -5.136 -19.323 1.00 62.19 98 PRO A C 1
ATOM 815 O O . PRO A 1 98 ? 9.919 -4.178 -19.360 1.00 62.19 98 PRO A O 1
ATOM 818 N N . TH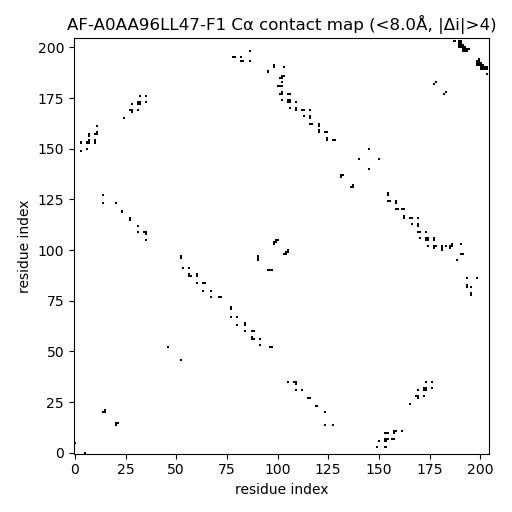R A 1 99 ? 10.660 -6.022 -18.324 1.00 55.75 99 THR A N 1
ATOM 819 C CA . THR A 1 99 ? 9.622 -6.090 -17.279 1.00 55.75 99 THR A CA 1
ATOM 820 C C . THR A 1 99 ? 9.575 -4.890 -16.330 1.00 55.75 99 THR A C 1
ATOM 822 O O . THR A 1 99 ? 8.565 -4.702 -15.653 1.00 55.75 99 THR A O 1
ATOM 825 N N . GLU A 1 100 ? 10.639 -4.086 -16.256 1.00 54.34 100 GLU A N 1
ATOM 826 C CA . GLU A 1 100 ? 10.715 -2.900 -15.383 1.00 54.34 100 GLU A CA 1
ATOM 827 C C . GLU A 1 100 ? 9.736 -1.792 -15.800 1.00 54.34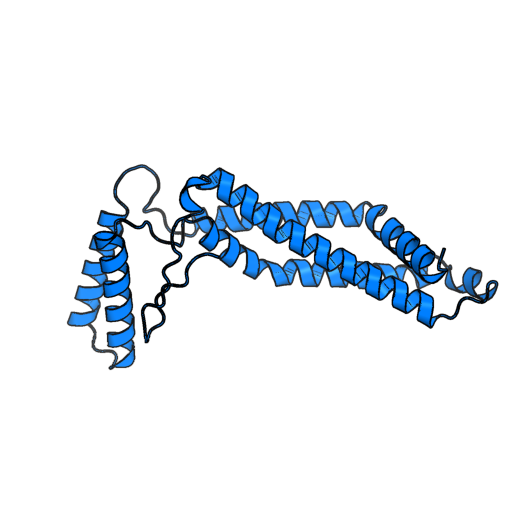 100 GLU A C 1
ATOM 829 O O . GLU A 1 100 ? 9.320 -1.001 -14.959 1.00 54.34 100 GLU A O 1
ATOM 834 N N . GLU A 1 101 ? 9.288 -1.801 -17.057 1.00 58.06 101 GLU A N 1
ATOM 835 C CA . GLU A 1 101 ? 8.327 -0.839 -17.614 1.00 58.06 101 GLU A CA 1
ATOM 836 C C . GLU A 1 101 ? 6.934 -1.463 -17.815 1.00 58.06 101 GLU A C 1
ATOM 838 O O . GLU A 1 101 ? 6.105 -0.951 -18.556 1.00 58.06 101 GLU A O 1
ATOM 843 N N . THR A 1 102 ? 6.651 -2.600 -17.170 1.00 67.56 102 THR A N 1
ATOM 844 C CA . THR A 1 102 ? 5.357 -3.291 -17.303 1.00 67.56 102 THR A CA 1
ATOM 845 C C . THR A 1 102 ? 4.468 -3.080 -16.081 1.00 67.56 102 THR A C 1
ATOM 847 O O . THR A 1 102 ? 4.933 -2.750 -14.985 1.00 67.56 102 THR A O 1
ATOM 850 N N . LEU A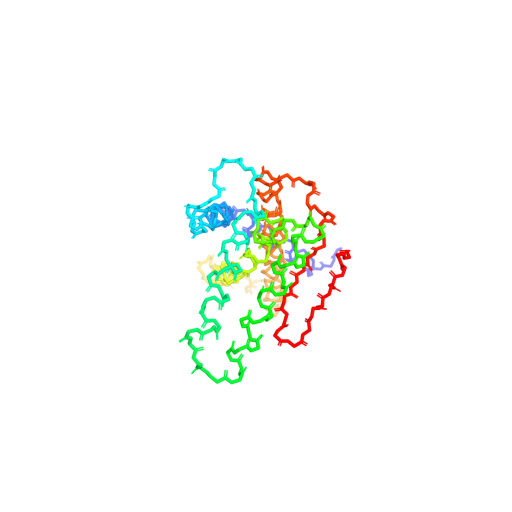 1 103 ? 3.167 -3.346 -16.242 1.00 75.88 103 LEU A N 1
ATOM 851 C CA . LEU A 1 103 ? 2.173 -3.294 -15.161 1.00 75.88 103 LEU A CA 1
ATOM 852 C C . LEU A 1 103 ? 2.620 -4.059 -13.906 1.00 75.88 103 LEU A C 1
ATOM 854 O O . LEU A 1 103 ? 2.487 -3.570 -12.783 1.00 75.88 103 LEU A O 1
ATOM 858 N N . TRP A 1 104 ? 3.202 -5.242 -14.108 1.00 76.06 104 TRP A N 1
ATOM 859 C CA . TRP A 1 104 ? 3.671 -6.111 -13.035 1.00 76.06 104 TRP A CA 1
ATOM 860 C C . TRP A 1 104 ? 4.900 -5.552 -12.315 1.00 76.06 104 TRP A C 1
ATOM 862 O O . TRP A 1 104 ? 4.975 -5.645 -11.089 1.00 76.06 104 TRP A O 1
ATOM 872 N N . GLY A 1 105 ? 5.827 -4.920 -13.042 1.00 77.06 105 GLY A N 1
ATOM 873 C CA . GLY A 1 105 ? 6.996 -4.256 -12.457 1.00 77.06 105 GLY A CA 1
ATOM 874 C C . GLY A 1 105 ? 6.595 -3.157 -11.474 1.00 77.06 105 GLY A C 1
ATOM 875 O O . GLY A 1 105 ? 7.074 -3.116 -10.342 1.00 77.06 105 GLY A O 1
ATOM 876 N N . ASN A 1 106 ? 5.618 -2.332 -11.848 1.00 80.75 106 ASN A N 1
ATOM 877 C CA . ASN A 1 106 ? 5.104 -1.278 -10.975 1.00 80.75 106 ASN A CA 1
ATOM 878 C C . ASN A 1 106 ? 4.308 -1.807 -9.776 1.00 80.75 106 ASN A C 1
ATOM 880 O O . ASN A 1 106 ? 4.411 -1.246 -8.685 1.00 80.75 106 ASN A O 1
ATOM 884 N N . MET A 1 107 ? 3.564 -2.908 -9.924 1.00 84.25 107 MET A N 1
ATOM 885 C CA . MET A 1 107 ? 2.920 -3.571 -8.780 1.00 84.25 107 MET A CA 1
ATOM 886 C C . MET A 1 107 ? 3.942 -4.130 -7.784 1.00 84.25 107 ME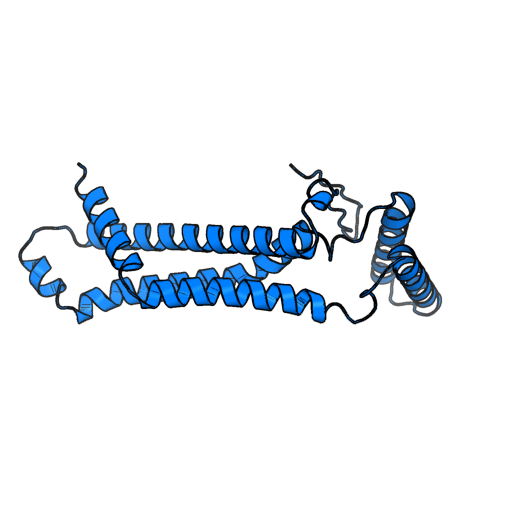T A C 1
ATOM 888 O O . MET A 1 107 ? 3.749 -3.999 -6.574 1.00 84.25 107 MET A O 1
ATOM 892 N N . LEU A 1 108 ? 5.042 -4.711 -8.272 1.00 83.81 108 LEU A N 1
ATOM 893 C CA . LEU A 1 108 ? 6.147 -5.156 -7.420 1.00 83.81 108 LEU A CA 1
ATOM 894 C C . LEU A 1 108 ? 6.831 -3.969 -6.739 1.00 83.81 108 LEU A C 1
ATOM 896 O O . LEU A 1 108 ? 7.072 -4.003 -5.537 1.00 83.81 108 LEU A O 1
ATOM 900 N N . ASN A 1 109 ? 7.064 -2.874 -7.459 1.00 85.06 109 ASN A N 1
ATOM 901 C CA . ASN A 1 109 ? 7.599 -1.657 -6.854 1.00 85.06 109 ASN A CA 1
ATOM 902 C C . ASN A 1 109 ? 6.659 -1.121 -5.763 1.00 85.06 109 ASN A C 1
ATOM 904 O O . ASN A 1 109 ? 7.117 -0.765 -4.677 1.00 85.06 109 ASN A O 1
ATOM 908 N N . ALA A 1 110 ? 5.344 -1.134 -5.990 1.00 88.94 110 ALA A N 1
ATOM 909 C CA . ALA A 1 110 ? 4.356 -0.714 -5.001 1.00 88.94 110 ALA A CA 1
ATOM 910 C C . ALA A 1 110 ? 4.346 -1.592 -3.736 1.00 88.94 110 ALA A C 1
ATOM 912 O O . ALA A 1 110 ? 3.989 -1.096 -2.666 1.00 88.94 110 ALA A O 1
ATOM 913 N N . SER A 1 111 ? 4.795 -2.854 -3.793 1.00 90.56 111 SER A N 1
ATOM 914 C CA . SER A 1 111 ? 4.899 -3.693 -2.591 1.00 90.56 111 SER A CA 1
ATOM 915 C C . SER A 1 111 ? 5.934 -3.165 -1.589 1.00 90.56 111 SER A C 1
ATOM 917 O O . SER A 1 111 ? 5.830 -3.436 -0.394 1.00 90.56 111 SER A O 1
ATOM 919 N N . SER A 1 112 ? 6.902 -2.351 -2.023 1.00 89.69 112 SER A N 1
ATOM 920 C CA . SER A 1 112 ? 7.814 -1.658 -1.101 1.00 89.69 112 SER A CA 1
ATOM 921 C C . SER A 1 112 ? 7.084 -0.683 -0.161 1.00 89.69 112 SER A C 1
ATOM 923 O O . SER A 1 112 ? 7.538 -0.441 0.957 1.00 89.69 112 SER A O 1
ATOM 925 N N . LEU A 1 113 ? 5.902 -0.190 -0.554 1.00 93.75 113 LEU A N 1
ATOM 926 C CA . LEU A 1 113 ? 5.073 0.721 0.241 1.00 93.75 113 LEU A CA 1
ATOM 927 C C . LEU A 1 113 ? 4.175 0.000 1.260 1.00 93.75 113 LEU A C 1
ATOM 929 O O . LEU A 1 113 ? 3.477 0.657 2.034 1.00 93.75 113 LEU A O 1
ATOM 933 N N . MET A 1 114 ? 4.219 -1.335 1.344 1.00 94.50 114 MET A N 1
ATOM 934 C CA . MET A 1 114 ? 3.495 -2.092 2.380 1.00 94.50 114 MET A CA 1
ATOM 935 C C . MET A 1 114 ? 3.892 -1.656 3.801 1.00 94.50 114 MET A C 1
ATOM 937 O O . MET A 1 114 ? 3.073 -1.694 4.725 1.00 94.50 114 MET A O 1
ATOM 941 N N . ILE A 1 115 ? 5.127 -1.174 3.980 1.00 94.38 115 ILE A N 1
ATOM 942 C CA . ILE A 1 115 ? 5.590 -0.612 5.253 1.00 94.38 115 ILE A CA 1
ATOM 943 C C . ILE A 1 115 ? 4.813 0.656 5.639 1.00 94.38 115 ILE A C 1
ATOM 945 O O . ILE A 1 115 ? 4.462 0.830 6.803 1.00 94.38 115 ILE A O 1
ATOM 949 N N . VAL A 1 116 ? 4.462 1.504 4.666 1.00 93.75 116 VAL A N 1
ATOM 950 C CA . VAL A 1 116 ? 3.682 2.732 4.885 1.00 93.75 116 VAL A CA 1
ATOM 951 C C . VAL A 1 116 ? 2.261 2.379 5.318 1.00 93.75 116 VAL A C 1
ATOM 953 O O . VAL A 1 116 ? 1.765 2.923 6.303 1.00 93.75 116 VAL A O 1
ATOM 956 N N . VAL A 1 117 ? 1.638 1.404 4.647 1.00 95.06 117 VAL A N 1
ATOM 957 C CA . VAL A 1 117 ? 0.317 0.870 5.025 1.00 95.06 117 VAL A CA 1
ATOM 958 C C . VAL A 1 117 ? 0.327 0.322 6.455 1.00 95.06 117 VAL A C 1
ATOM 960 O O . VAL A 1 117 ? -0.577 0.609 7.246 1.00 95.06 117 VAL A O 1
ATOM 963 N N . THR A 1 118 ? 1.375 -0.424 6.811 1.00 94.69 118 THR A N 1
ATOM 964 C CA . THR A 1 118 ? 1.549 -0.975 8.162 1.00 94.69 118 THR A CA 1
ATOM 965 C C . THR A 1 118 ? 1.645 0.143 9.203 1.00 94.69 118 THR A C 1
ATOM 967 O O . THR A 1 118 ? 0.922 0.116 10.198 1.00 94.69 118 THR A O 1
ATOM 970 N N . LEU A 1 119 ? 2.463 1.172 8.956 1.00 95.00 119 LEU A N 1
ATOM 971 C CA . LEU A 1 119 ? 2.609 2.316 9.861 1.00 95.00 119 LEU A CA 1
ATOM 972 C C . LEU A 1 119 ? 1.296 3.092 10.033 1.00 95.00 119 LEU A C 1
ATOM 974 O O . LEU A 1 119 ? 0.899 3.383 11.160 1.00 95.00 119 LEU A O 1
ATOM 978 N N . MET A 1 120 ? 0.579 3.374 8.942 1.00 93.69 120 MET A N 1
ATOM 979 C CA . MET A 1 120 ? -0.725 4.046 8.999 1.00 93.69 120 MET A CA 1
ATOM 980 C C . MET A 1 120 ? -1.759 3.241 9.792 1.00 93.69 120 MET A C 1
ATOM 982 O O . MET A 1 120 ? -2.505 3.807 10.593 1.00 93.69 120 MET A O 1
ATOM 986 N N . THR A 1 121 ? -1.773 1.917 9.615 1.00 93.81 121 THR A N 1
ATOM 987 C CA . THR A 1 121 ? -2.639 1.014 10.385 1.00 93.81 121 THR A CA 1
ATOM 988 C C . THR A 1 121 ? -2.334 1.113 11.881 1.00 93.81 121 THR A C 1
ATOM 990 O O . THR A 1 121 ? -3.256 1.240 12.687 1.00 93.81 121 THR A O 1
ATOM 993 N N . VAL A 1 122 ? -1.051 1.100 12.263 1.00 94.12 122 VAL A N 1
ATOM 994 C CA . VAL A 1 122 ? -0.625 1.222 13.667 1.00 94.12 122 VAL A CA 1
ATOM 995 C C . VAL A 1 122 ? -1.044 2.567 14.263 1.00 94.12 122 VAL A C 1
ATOM 997 O O . VAL A 1 122 ? -1.534 2.595 15.389 1.00 94.12 122 VAL A O 1
ATOM 1000 N N . ILE A 1 123 ? -0.926 3.665 13.511 1.00 92.62 123 ILE A N 1
ATOM 1001 C CA . ILE A 1 123 ? -1.360 4.999 13.959 1.00 92.62 123 ILE A CA 1
ATOM 1002 C C . ILE A 1 123 ? -2.867 5.013 14.255 1.00 92.62 123 ILE A C 1
ATOM 1004 O O . ILE A 1 123 ? -3.273 5.461 15.327 1.00 92.62 123 ILE A O 1
ATOM 1008 N N . ILE A 1 124 ? -3.698 4.482 13.350 1.00 91.06 124 ILE A N 1
ATOM 1009 C CA . ILE A 1 124 ? -5.159 4.413 13.546 1.00 91.06 124 ILE A CA 1
ATOM 1010 C C . ILE A 1 124 ? -5.513 3.498 14.724 1.00 91.06 124 ILE A C 1
ATOM 1012 O O . ILE A 1 124 ? -6.389 3.825 15.527 1.00 91.06 124 ILE A O 1
ATOM 1016 N N . ALA A 1 125 ? -4.832 2.358 14.854 1.00 90.81 125 ALA A N 1
ATOM 1017 C CA . ALA A 1 125 ? -5.047 1.434 15.961 1.00 90.81 125 ALA A CA 1
ATOM 1018 C C . ALA A 1 125 ? -4.709 2.087 17.312 1.00 90.81 125 ALA A C 1
ATOM 1020 O O . ALA A 1 125 ? -5.501 1.997 18.252 1.00 90.81 125 ALA A O 1
ATOM 1021 N N . ALA A 1 126 ? -3.578 2.793 17.397 1.00 90.50 126 ALA A N 1
ATOM 1022 C CA . ALA A 1 126 ? -3.166 3.521 18.593 1.00 90.50 126 ALA A CA 1
ATOM 1023 C C . ALA A 1 126 ? -4.153 4.645 18.945 1.00 90.50 126 ALA A C 1
ATOM 1025 O O . ALA A 1 126 ? -4.561 4.755 20.099 1.00 90.50 126 ALA A O 1
ATOM 1026 N N . ASP A 1 127 ? -4.599 5.427 17.959 1.00 87.75 127 ASP A N 1
ATOM 1027 C CA . ASP A 1 127 ? -5.579 6.508 18.138 1.00 87.75 127 ASP A CA 1
ATOM 1028 C C . ASP A 1 127 ? -6.963 5.986 18.576 1.00 87.75 127 ASP A C 1
ATOM 1030 O O . ASP A 1 127 ? -7.651 6.606 19.389 1.00 87.75 127 ASP A O 1
ATOM 1034 N N . SER A 1 128 ? -7.370 4.807 18.093 1.00 86.12 128 SER A N 1
ATOM 1035 C CA . SER A 1 128 ? -8.619 4.148 18.506 1.00 86.12 128 SER A CA 1
ATOM 1036 C C . SER A 1 128 ? -8.593 3.679 19.965 1.00 86.12 128 SER A C 1
ATOM 1038 O O . SER A 1 128 ? -9.621 3.722 20.650 1.00 86.12 128 SER A O 1
ATOM 1040 N N . VAL A 1 129 ? -7.428 3.245 20.457 1.00 84.88 129 VAL A N 1
ATOM 1041 C CA . VAL A 1 129 ? -7.238 2.846 21.860 1.00 84.88 129 VAL A CA 1
ATOM 1042 C C . VAL A 1 129 ? -7.078 4.076 22.753 1.00 84.88 129 VAL A C 1
ATOM 1044 O O . VAL A 1 129 ? -7.762 4.179 23.768 1.00 84.88 129 VAL A O 1
ATOM 1047 N N . ALA A 1 130 ? -6.234 5.034 22.365 1.00 83.69 130 ALA A N 1
ATOM 1048 C CA . ALA A 1 130 ? -5.987 6.260 23.123 1.00 83.69 130 ALA A CA 1
ATOM 1049 C C . ALA A 1 130 ? -7.248 7.130 23.251 1.00 83.69 130 ALA A C 1
ATOM 1051 O O . ALA A 1 130 ? -7.531 7.645 24.332 1.00 83.69 130 ALA A O 1
ATOM 1052 N N . GLY A 1 131 ? -8.049 7.235 22.184 1.00 76.88 131 GLY A N 1
ATOM 1053 C CA . GLY A 1 131 ? -9.290 8.011 22.178 1.00 76.88 131 GLY A CA 1
ATOM 1054 C C . GLY A 1 131 ? -10.304 7.571 23.239 1.00 76.88 131 GLY A C 1
ATOM 1055 O O . GLY A 1 131 ? -11.035 8.408 23.757 1.00 76.88 131 GLY A O 1
ATOM 1056 N N . GLU A 1 132 ? -10.313 6.298 23.651 1.00 73.94 132 GLU A N 1
ATOM 1057 C CA . GLU A 1 132 ? -11.208 5.844 24.728 1.00 73.94 132 GLU A CA 1
ATOM 1058 C C . GLU A 1 132 ? -10.823 6.357 26.114 1.00 73.94 132 GLU A C 1
ATOM 1060 O O . GLU A 1 132 ? -11.704 6.524 26.967 1.00 73.94 132 GLU A O 1
ATOM 1065 N N . PHE A 1 133 ? -9.529 6.598 26.340 1.00 69.25 133 PHE A N 1
ATOM 1066 C CA . PHE A 1 133 ? -9.031 7.191 27.578 1.00 69.25 133 PHE A CA 1
ATOM 1067 C C . PHE A 1 133 ? -9.301 8.700 27.611 1.00 69.25 133 PHE A C 1
ATOM 1069 O O . PHE A 1 133 ? -9.656 9.223 28.667 1.00 69.25 133 PHE A O 1
ATOM 1076 N N . THR A 1 134 ? -9.199 9.375 26.461 1.00 67.81 134 THR A N 1
ATOM 1077 C CA . THR A 1 134 ? -9.396 10.829 26.331 1.00 67.81 134 THR A CA 1
ATOM 1078 C C . THR A 1 134 ? -10.871 11.239 26.375 1.00 67.81 134 THR A C 1
ATOM 1080 O O . THR A 1 134 ? -11.216 12.158 27.113 1.00 67.81 134 THR A O 1
ATOM 1083 N N . ASP A 1 135 ? -11.760 10.536 25.664 1.00 61.59 135 ASP A N 1
ATOM 1084 C CA . ASP A 1 135 ? -13.190 10.893 25.566 1.00 61.59 135 ASP A CA 1
ATOM 1085 C C . ASP A 1 135 ? -14.000 10.546 26.835 1.00 61.59 135 ASP A C 1
ATOM 1087 O O . ASP A 1 135 ? -15.214 10.741 26.895 1.00 61.59 135 ASP A O 1
ATOM 1091 N N . GLY A 1 136 ? -13.366 10.001 27.880 1.00 57.38 136 GLY A N 1
ATOM 1092 C CA . GLY A 1 136 ? -14.033 9.686 29.147 1.00 57.38 136 GLY A CA 1
ATOM 1093 C C . GLY A 1 136 ? -15.056 8.542 29.070 1.00 57.38 136 GLY A C 1
ATOM 1094 O O . GLY A 1 136 ? -15.697 8.230 30.077 1.00 57.38 136 GLY A O 1
ATOM 1095 N N . THR A 1 137 ? -15.183 7.849 27.931 1.00 55.50 137 THR A N 1
ATOM 1096 C CA . THR A 1 137 ? -16.084 6.696 27.734 1.00 55.50 137 THR A CA 1
ATOM 1097 C C . THR A 1 137 ? -15.821 5.536 28.690 1.00 55.50 137 THR A C 1
ATOM 1099 O O . THR A 1 137 ? -16.739 4.769 28.967 1.00 55.50 137 THR A O 1
ATOM 1102 N N . ILE A 1 138 ? -14.622 5.436 29.274 1.00 53.69 138 ILE A N 1
ATOM 1103 C CA . ILE A 1 138 ? -14.333 4.487 30.361 1.00 53.69 138 ILE A CA 1
ATOM 1104 C C . ILE A 1 138 ? -15.269 4.714 31.562 1.00 53.69 138 ILE A C 1
ATOM 1106 O O . ILE A 1 138 ? -15.713 3.745 32.173 1.00 53.69 138 ILE A O 1
ATOM 1110 N N . LYS A 1 139 ? -15.640 5.967 31.868 1.00 49.16 139 LYS A N 1
ATOM 1111 C CA . LYS A 1 139 ? -16.576 6.294 32.958 1.00 49.16 139 LYS A CA 1
ATOM 1112 C C . LYS A 1 139 ? -18.034 5.964 32.606 1.00 49.16 139 LYS A C 1
ATOM 1114 O O . LYS A 1 139 ? -18.771 5.525 33.480 1.00 49.16 139 LYS A O 1
ATOM 1119 N N . LEU A 1 140 ? -18.435 6.093 31.337 1.00 54.34 140 LEU A N 1
ATOM 1120 C CA . LEU A 1 140 ? -19.775 5.713 30.847 1.00 54.34 140 LEU A CA 1
ATOM 1121 C C . LEU A 1 140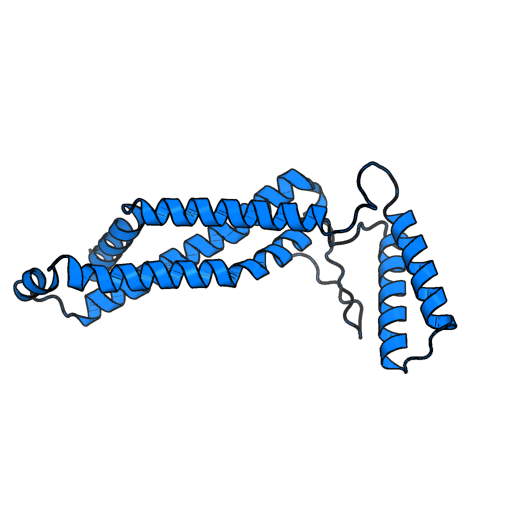 ? -19.942 4.190 30.681 1.00 54.34 140 LEU A C 1
ATOM 1123 O O . LEU A 1 140 ? -21.020 3.652 30.931 1.00 54.34 140 LEU A O 1
ATOM 1127 N N . LEU A 1 141 ? -18.876 3.473 30.307 1.00 51.31 141 LEU A N 1
ATOM 1128 C CA . LEU A 1 141 ? -18.865 2.010 30.191 1.00 51.31 141 LEU A CA 1
ATOM 1129 C C . LEU A 1 141 ? -18.908 1.300 31.550 1.00 51.31 141 LEU A C 1
ATOM 1131 O O . LEU A 1 141 ? -19.372 0.168 31.617 1.00 51.31 141 LEU A O 1
ATOM 1135 N N . LEU A 1 142 ? -18.486 1.951 32.639 1.00 50.06 142 LEU A N 1
ATOM 1136 C CA . LEU A 1 142 ? -18.619 1.404 33.997 1.00 50.06 142 LEU A CA 1
ATOM 1137 C C . LEU A 1 142 ? -20.082 1.284 34.469 1.00 50.06 142 LEU A C 1
ATOM 1139 O O . LEU A 1 142 ? -20.335 0.608 35.460 1.00 50.06 142 LEU A O 1
ATOM 1143 N N . ILE A 1 143 ? -21.039 1.885 33.753 1.00 57.47 143 ILE A N 1
ATOM 1144 C CA . ILE A 1 143 ? -22.477 1.828 34.068 1.00 57.47 143 ILE A CA 1
ATOM 1145 C C . ILE A 1 143 ? -23.198 0.721 33.264 1.00 57.47 143 ILE A C 1
ATOM 1147 O O . ILE A 1 143 ? -24.301 0.315 33.623 1.00 57.47 143 ILE A O 1
ATOM 1151 N N . ARG A 1 144 ? -22.587 0.165 32.200 1.00 55.28 144 ARG A N 1
ATOM 1152 C CA . ARG A 1 144 ? -23.206 -0.862 31.334 1.00 55.28 144 ARG A CA 1
ATOM 1153 C C . ARG A 1 144 ? -22.317 -2.114 31.262 1.00 55.28 144 ARG A C 1
ATOM 1155 O O . ARG A 1 144 ? -21.173 -1.996 30.829 1.00 55.28 144 ARG A O 1
ATOM 1162 N N . PRO A 1 145 ? -22.794 -3.326 31.616 1.00 52.56 145 PRO A N 1
ATOM 1163 C CA . PRO A 1 145 ? -21.942 -4.506 31.745 1.00 52.56 145 PRO A CA 1
ATOM 1164 C C . PRO A 1 145 ? -21.606 -5.080 30.362 1.00 52.56 145 PRO A C 1
ATOM 1166 O O . PRO A 1 145 ? -22.177 -6.068 29.907 1.00 52.56 145 PRO A O 1
ATOM 1169 N N . SER A 1 146 ? -20.670 -4.444 29.664 1.00 63.91 146 SER A N 1
ATOM 1170 C CA . SER A 1 146 ? -19.997 -5.022 28.505 1.00 63.91 146 SER A CA 1
ATOM 1171 C C . SER A 1 146 ? -18.598 -5.455 28.934 1.00 63.91 146 SER A C 1
ATOM 1173 O O . SER A 1 146 ? -17.835 -4.688 29.518 1.00 63.91 146 SER A O 1
ATOM 1175 N N . SER A 1 147 ? -18.264 -6.725 28.712 1.00 71.69 147 SER A N 1
ATOM 1176 C CA . SER A 1 147 ? -16.953 -7.255 29.088 1.00 71.69 147 SER A CA 1
ATOM 1177 C C . SER A 1 147 ? -15.864 -6.541 28.282 1.00 71.69 147 SER A C 1
ATOM 1179 O O . SER A 1 147 ? -15.885 -6.605 27.051 1.00 71.69 147 SER A O 1
ATOM 1181 N N . ARG A 1 148 ? -14.903 -5.912 28.965 1.00 75.19 148 ARG A N 1
ATOM 1182 C CA . ARG A 1 148 ? -13.806 -5.119 28.372 1.00 75.19 148 ARG A CA 1
ATOM 1183 C C . ARG A 1 148 ? -13.074 -5.840 27.230 1.00 75.19 148 ARG A C 1
ATOM 1185 O O . ARG A 1 148 ? -12.759 -5.223 26.218 1.00 75.19 148 ARG A O 1
ATOM 1192 N N . SER A 1 149 ? -12.904 -7.159 27.330 1.00 78.44 149 SER A N 1
ATOM 1193 C CA . SER A 1 149 ? -12.273 -7.981 26.288 1.00 78.44 149 SER A CA 1
ATOM 1194 C C . SER A 1 149 ? -13.033 -7.979 24.957 1.00 78.44 149 SER A C 1
ATOM 1196 O O . SER A 1 149 ? -12.408 -8.013 23.904 1.00 78.44 149 SER A O 1
ATOM 1198 N N . LYS A 1 150 ? -14.372 -7.896 24.971 1.00 79.56 150 LYS A N 1
ATOM 1199 C CA . LYS A 1 150 ? -15.183 -7.836 23.739 1.00 79.56 150 LYS A CA 1
ATOM 1200 C C . LYS A 1 150 ? -15.004 -6.509 23.003 1.00 79.56 150 LYS A C 1
ATOM 1202 O O . LYS A 1 150 ? -14.995 -6.501 21.777 1.00 79.56 150 LYS A O 1
ATOM 1207 N N . ILE A 1 151 ? -14.829 -5.411 23.741 1.00 82.12 151 ILE A N 1
ATOM 1208 C CA . ILE A 1 151 ? -14.560 -4.089 23.162 1.00 82.12 151 ILE A CA 1
ATOM 1209 C C . ILE A 1 151 ? -13.169 -4.083 22.527 1.00 82.12 151 ILE A C 1
ATOM 1211 O O . ILE A 1 151 ? -13.039 -3.768 21.345 1.00 82.12 151 ILE A O 1
ATOM 1215 N N . LEU A 1 152 ? -12.150 -4.534 23.265 1.00 83.00 152 LEU A N 1
ATOM 1216 C CA . LEU A 1 152 ? -10.783 -4.645 22.746 1.00 83.00 152 LEU A CA 1
ATOM 1217 C C . LEU A 1 152 ? -10.710 -5.546 21.503 1.00 83.00 152 LEU A C 1
ATOM 1219 O O . LEU A 1 152 ? -10.093 -5.166 20.510 1.00 83.00 152 LEU A O 1
ATOM 1223 N N . LEU A 1 153 ? -11.401 -6.691 21.516 1.00 85.62 153 LEU A N 1
ATOM 1224 C CA . LEU A 1 153 ? -11.486 -7.581 20.357 1.00 85.62 153 LEU A CA 1
ATOM 1225 C C . LEU A 1 153 ? -12.137 -6.882 19.155 1.00 85.62 153 LEU A C 1
ATOM 1227 O O . LEU A 1 153 ? -11.624 -6.969 18.043 1.00 85.62 153 LEU A O 1
ATOM 1231 N N . SER A 1 154 ? -13.242 -6.158 19.366 1.00 86.81 154 SER A N 1
ATOM 1232 C CA . SER A 1 154 ? -13.919 -5.442 18.278 1.00 86.81 154 SER A CA 1
ATOM 1233 C C . SER A 1 154 ? -13.038 -4.360 17.648 1.00 86.81 154 SER A C 1
ATOM 1235 O O . SER A 1 154 ? -13.038 -4.220 16.425 1.00 86.81 154 SER A O 1
ATOM 1237 N N . LYS A 1 155 ? -12.216 -3.663 18.443 1.00 87.62 155 LYS A N 1
ATOM 1238 C CA . LYS A 1 155 ? -11.236 -2.688 17.942 1.00 87.62 155 LYS A CA 1
ATOM 1239 C C . LYS A 1 155 ? -10.128 -3.341 17.138 1.00 87.62 155 LYS A C 1
ATOM 1241 O O . LYS A 1 155 ? -9.801 -2.850 16.063 1.00 87.62 155 LYS A O 1
ATOM 1246 N N . TYR A 1 156 ? -9.578 -4.445 17.640 1.00 89.75 156 TYR A N 1
ATOM 1247 C CA . TYR A 1 156 ? -8.548 -5.196 16.930 1.00 89.75 156 TYR A CA 1
ATOM 1248 C C . TYR A 1 156 ? -9.048 -5.641 15.552 1.00 89.75 156 TYR A C 1
ATOM 1250 O O . TYR A 1 156 ? -8.401 -5.368 14.545 1.00 89.75 156 TYR A O 1
ATOM 1258 N N . ILE A 1 157 ? -10.241 -6.244 15.491 1.00 91.81 157 ILE A N 1
ATOM 1259 C CA . ILE A 1 157 ? -10.826 -6.692 14.221 1.00 91.81 157 ILE A CA 1
ATOM 1260 C C . ILE A 1 157 ? -11.132 -5.499 13.302 1.00 91.81 157 ILE A C 1
ATOM 1262 O O . ILE A 1 157 ? -10.909 -5.588 12.096 1.00 91.81 157 ILE A O 1
ATOM 1266 N N . SER A 1 158 ? -11.596 -4.373 13.849 1.00 91.19 158 SER A N 1
ATOM 1267 C CA . SER A 1 158 ? -11.868 -3.158 13.066 1.00 91.19 158 SER A CA 1
ATOM 1268 C C . SER A 1 158 ? -10.588 -2.571 12.459 1.00 91.19 158 SER A C 1
ATOM 1270 O O . SER A 1 158 ? -10.537 -2.302 11.262 1.00 91.19 158 SER A O 1
ATOM 1272 N N . ALA A 1 159 ? -9.513 -2.461 13.245 1.00 92.00 159 ALA A N 1
ATOM 1273 C CA . ALA A 1 159 ? -8.207 -2.005 12.766 1.00 92.00 159 ALA A CA 1
ATOM 1274 C C . ALA A 1 159 ? -7.602 -2.968 11.731 1.00 92.00 159 ALA A C 1
ATOM 1276 O O . ALA A 1 159 ? -7.043 -2.532 10.727 1.00 92.00 159 ALA A O 1
ATOM 1277 N N . PHE A 1 160 ? -7.758 -4.277 11.934 1.00 92.69 160 PHE A N 1
ATOM 1278 C CA . PHE A 1 160 ? -7.322 -5.290 10.976 1.00 92.69 160 PHE A CA 1
ATOM 1279 C C . PHE A 1 160 ? -8.092 -5.196 9.650 1.00 92.69 160 PHE A C 1
ATOM 1281 O O . PHE A 1 160 ? -7.491 -5.189 8.578 1.00 92.69 160 PHE A O 1
ATOM 1288 N N . THR A 1 161 ? -9.416 -5.038 9.719 1.00 93.38 161 THR A N 1
ATOM 1289 C CA . THR A 1 161 ? -10.271 -4.834 8.539 1.00 93.38 161 THR A CA 1
ATOM 1290 C C . THR A 1 161 ? -9.874 -3.561 7.788 1.00 93.38 161 THR A C 1
ATOM 1292 O O . THR A 1 161 ? -9.782 -3.566 6.562 1.00 93.38 161 THR A O 1
ATOM 1295 N N . PHE A 1 162 ? -9.578 -2.482 8.516 1.00 93.00 162 PHE A N 1
ATOM 1296 C CA . PHE A 1 162 ? -9.072 -1.241 7.936 1.00 93.00 162 PHE A CA 1
ATOM 1297 C C . PHE A 1 162 ? -7.712 -1.432 7.245 1.00 93.00 162 PHE A C 1
ATOM 1299 O O . PHE A 1 162 ? -7.509 -0.925 6.145 1.00 93.00 162 PHE A O 1
ATOM 1306 N N . SER A 1 163 ? -6.806 -2.218 7.833 1.00 94.38 163 SER A N 1
ATOM 1307 C CA . SER A 1 163 ? -5.518 -2.559 7.214 1.00 94.38 163 SER A CA 1
ATOM 1308 C C . SER A 1 163 ? -5.692 -3.270 5.873 1.00 94.38 163 SER A C 1
ATOM 1310 O O . SER A 1 163 ? -5.067 -2.888 4.885 1.00 94.38 163 SER A O 1
ATOM 1312 N N . ILE A 1 164 ? -6.595 -4.257 5.808 1.00 95.56 164 ILE A N 1
ATOM 1313 C CA . ILE A 1 164 ? -6.928 -4.955 4.558 1.00 95.56 164 ILE A CA 1
ATOM 1314 C C . ILE A 1 164 ? -7.428 -3.959 3.511 1.00 95.56 164 ILE A C 1
ATOM 1316 O O . ILE A 1 164 ? -6.976 -3.999 2.369 1.00 95.56 164 ILE A O 1
ATOM 1320 N N . LEU A 1 165 ? -8.314 -3.035 3.893 1.00 94.75 165 LEU A N 1
ATOM 1321 C CA . LEU A 1 165 ? -8.794 -1.996 2.985 1.00 94.75 165 LEU A CA 1
ATOM 1322 C C . LEU A 1 165 ? -7.645 -1.118 2.465 1.00 94.75 165 LEU A C 1
ATOM 1324 O O . LEU A 1 165 ? -7.595 -0.846 1.268 1.00 94.75 165 LEU A O 1
ATOM 1328 N N . LEU A 1 166 ? -6.689 -0.724 3.312 1.00 94.88 166 LEU A N 1
ATOM 1329 C CA . LEU A 1 166 ? -5.516 0.036 2.867 1.00 94.88 166 LEU A CA 1
ATOM 1330 C C . LEU A 1 166 ? -4.626 -0.761 1.902 1.00 94.88 166 LEU A C 1
ATOM 1332 O O . LEU A 1 166 ? -4.134 -0.188 0.932 1.00 94.88 166 LEU A O 1
ATOM 1336 N N . PHE A 1 167 ? -4.445 -2.067 2.115 1.00 95.50 167 PHE A N 1
ATOM 1337 C CA . PHE A 1 167 ? -3.735 -2.925 1.159 1.00 95.50 167 PHE A CA 1
ATOM 1338 C C . PHE A 1 167 ? -4.468 -3.022 -0.180 1.00 95.50 167 PHE A C 1
ATOM 1340 O O . PHE A 1 167 ? -3.836 -2.933 -1.231 1.00 95.50 167 PHE A O 1
ATOM 1347 N N . VAL A 1 168 ? -5.796 -3.156 -0.162 1.00 95.88 168 VAL A N 1
ATOM 1348 C CA . VAL A 1 168 ? -6.602 -3.145 -1.390 1.00 95.88 168 VAL A CA 1
ATOM 1349 C C . VAL A 1 168 ? -6.431 -1.816 -2.124 1.00 95.88 168 VAL A C 1
ATOM 1351 O O . VAL A 1 168 ? -6.190 -1.824 -3.327 1.00 95.88 168 VAL A O 1
ATOM 1354 N N . ILE A 1 169 ? -6.470 -0.683 -1.417 1.00 95.56 169 ILE A N 1
ATOM 1355 C CA . ILE A 1 169 ? -6.230 0.641 -2.011 1.00 95.56 169 ILE A CA 1
ATOM 1356 C C . ILE A 1 169 ? -4.814 0.744 -2.583 1.00 95.56 169 ILE A C 1
ATOM 1358 O O . ILE A 1 169 ? -4.658 1.271 -3.684 1.00 95.56 169 ILE A O 1
ATOM 1362 N N . LEU A 1 170 ? -3.799 0.228 -1.885 1.00 94.62 170 LEU A N 1
ATOM 1363 C CA . LEU A 1 170 ? -2.413 0.219 -2.356 1.00 94.62 170 LEU A CA 1
ATOM 1364 C C . LEU A 1 170 ? -2.301 -0.461 -3.725 1.00 94.62 170 LEU A C 1
ATOM 1366 O O . LEU A 1 170 ? -1.837 0.154 -4.686 1.00 94.62 170 LEU A O 1
ATOM 1370 N N . PHE A 1 171 ? -2.762 -1.709 -3.821 1.00 93.06 171 PHE A N 1
ATOM 1371 C CA . PHE A 1 171 ? -2.655 -2.480 -5.058 1.00 93.06 171 PHE A CA 1
ATOM 1372 C C . PHE A 1 171 ? -3.600 -1.976 -6.150 1.00 93.06 171 PHE A C 1
ATOM 1374 O O . PHE A 1 171 ? -3.195 -1.921 -7.308 1.00 93.06 171 PHE A O 1
ATOM 1381 N N . ALA A 1 172 ? -4.818 -1.546 -5.806 1.00 94.00 172 ALA A N 1
ATOM 1382 C CA . ALA A 1 172 ? -5.751 -0.974 -6.774 1.00 94.00 172 ALA A CA 1
ATOM 1383 C C . ALA A 1 172 ? -5.204 0.325 -7.381 1.00 94.00 172 ALA A C 1
ATOM 1385 O O . ALA A 1 172 ? -5.231 0.495 -8.597 1.00 94.00 172 ALA A O 1
ATOM 1386 N N . THR A 1 173 ? -4.649 1.218 -6.556 1.00 93.12 173 THR A N 1
ATOM 1387 C CA . THR A 1 173 ? -4.035 2.466 -7.035 1.00 93.12 173 THR A CA 1
ATOM 1388 C C . THR A 1 173 ? -2.823 2.165 -7.906 1.00 93.12 173 THR A C 1
ATOM 1390 O O . THR A 1 173 ? -2.707 2.720 -8.995 1.00 93.12 173 THR A O 1
ATOM 1393 N N . ALA A 1 174 ? -1.947 1.254 -7.473 1.00 91.06 174 ALA A N 1
ATOM 1394 C CA . ALA A 1 174 ? -0.784 0.860 -8.257 1.00 91.06 174 ALA A CA 1
ATOM 1395 C C . ALA A 1 174 ? -1.182 0.277 -9.619 1.00 91.06 174 ALA A C 1
ATOM 1397 O O . ALA A 1 174 ? -0.613 0.663 -10.638 1.00 91.06 174 ALA A O 1
ATOM 1398 N N . PHE A 1 175 ? -2.194 -0.592 -9.656 1.00 89.25 175 PHE A N 1
ATOM 1399 C CA . PHE A 1 175 ? -2.714 -1.170 -10.893 1.00 89.25 175 PHE A CA 1
ATOM 1400 C C . PHE A 1 175 ? -3.292 -0.101 -11.830 1.00 89.25 175 PHE A C 1
ATOM 1402 O O . PHE A 1 175 ? -2.943 -0.066 -13.008 1.00 89.25 175 PHE A O 1
ATOM 1409 N N . LEU A 1 176 ? -4.122 0.811 -11.309 1.00 90.31 176 LEU A N 1
ATOM 1410 C CA . LEU A 1 176 ? -4.723 1.892 -12.097 1.00 90.31 176 LEU A CA 1
ATOM 1411 C C . LEU A 1 176 ? -3.668 2.841 -12.673 1.00 90.31 176 LEU A C 1
ATOM 1413 O O . LEU A 1 176 ? -3.697 3.130 -13.866 1.00 90.31 176 LEU A O 1
ATOM 1417 N N . VAL A 1 177 ? -2.718 3.294 -11.851 1.00 87.81 177 VAL A N 1
ATOM 1418 C CA . VAL A 1 177 ? -1.627 4.180 -12.290 1.00 87.81 177 VAL A CA 1
ATOM 1419 C C . VAL A 1 177 ? -0.777 3.490 -13.352 1.00 87.81 177 VAL A C 1
ATOM 1421 O O . VAL A 1 177 ? -0.487 4.080 -14.388 1.00 87.81 177 VAL A O 1
ATOM 1424 N N . SER A 1 178 ? -0.438 2.219 -13.140 1.00 83.38 178 SER A N 1
ATOM 1425 C CA . SER A 1 178 ? 0.344 1.446 -14.107 1.00 83.38 178 SER A CA 1
ATOM 1426 C C . SER A 1 178 ? -0.391 1.297 -15.437 1.00 83.38 178 SER A C 1
ATOM 1428 O O . SER A 1 178 ? 0.218 1.501 -16.486 1.00 83.38 178 SER A O 1
ATOM 1430 N N . GLY A 1 179 ? -1.694 0.996 -15.388 1.00 82.19 179 GLY A N 1
ATOM 1431 C CA . GLY A 1 179 ? -2.565 0.870 -16.556 1.00 82.19 179 GLY A CA 1
ATOM 1432 C C . GLY A 1 179 ? -2.685 2.162 -17.358 1.00 82.19 179 GLY A C 1
ATOM 1433 O O . GLY A 1 179 ? -2.684 2.117 -18.585 1.00 82.19 179 GLY A O 1
ATOM 1434 N N . ILE A 1 180 ? -2.732 3.312 -16.681 1.00 83.38 180 ILE A N 1
ATOM 1435 C CA . ILE A 1 180 ? -2.759 4.631 -17.328 1.00 83.38 180 ILE A CA 1
ATOM 1436 C C . ILE A 1 180 ? -1.410 4.955 -17.986 1.00 83.38 180 ILE A C 1
ATOM 1438 O O . ILE A 1 180 ? -1.397 5.486 -19.092 1.00 83.38 180 ILE A O 1
ATOM 1442 N N . LEU A 1 181 ? -0.290 4.644 -17.326 1.00 75.81 181 LEU A N 1
ATOM 1443 C CA . LEU A 1 181 ? 1.049 5.004 -17.808 1.00 75.81 181 LEU A CA 1
ATOM 1444 C C . LEU A 1 181 ? 1.548 4.116 -18.959 1.00 75.81 181 LEU A C 1
ATOM 1446 O O . LEU A 1 181 ? 2.143 4.633 -19.898 1.00 75.81 181 LEU A O 1
ATOM 1450 N N . HIS A 1 182 ? 1.304 2.803 -18.899 1.00 70.44 182 HIS A N 1
ATOM 1451 C CA . HIS A 1 182 ? 1.879 1.824 -19.842 1.00 70.44 182 HIS A CA 1
ATOM 1452 C C . HIS A 1 182 ? 0.824 1.186 -20.761 1.00 70.44 182 HIS A C 1
ATOM 1454 O O . HIS A 1 182 ? 1.147 0.574 -21.775 1.00 70.44 182 HIS A O 1
ATOM 1460 N N . GLY A 1 183 ? -0.464 1.369 -20.456 1.00 67.25 183 GLY A N 1
ATOM 1461 C CA . GLY A 1 183 ? -1.564 0.730 -21.170 1.00 67.25 183 GLY A CA 1
ATOM 1462 C C . GLY A 1 183 ? -1.816 -0.712 -20.714 1.00 67.25 183 GLY A C 1
ATOM 1463 O O . GLY A 1 183 ? -0.930 -1.437 -20.274 1.00 67.25 183 GLY A O 1
ATOM 1464 N N . PHE A 1 184 ? -3.062 -1.173 -20.846 1.00 68.75 184 PHE A N 1
ATOM 1465 C CA . PHE A 1 184 ? -3.473 -2.523 -20.421 1.00 68.75 184 PHE A CA 1
ATOM 1466 C C . PHE A 1 184 ? -3.018 -3.655 -21.363 1.00 68.75 184 PHE A C 1
ATOM 1468 O O . PHE A 1 184 ? -3.343 -4.817 -21.131 1.00 68.75 184 PHE A O 1
ATOM 1475 N N . LYS A 1 185 ? -2.274 -3.344 -22.434 1.00 59.78 185 LYS A N 1
ATOM 1476 C CA . LYS A 1 185 ? -1.815 -4.344 -23.415 1.00 59.78 185 LYS A CA 1
ATOM 1477 C C . LYS A 1 185 ? -0.774 -5.308 -22.836 1.00 59.78 185 LYS A C 1
ATOM 1479 O O . LYS A 1 185 ? -0.721 -6.455 -23.267 1.00 59.78 185 LYS A O 1
ATOM 1484 N N . ASP A 1 186 ? -0.036 -4.881 -21.814 1.00 57.84 186 ASP A N 1
ATOM 1485 C CA . ASP A 1 186 ? 0.995 -5.695 -21.161 1.00 57.84 186 ASP A CA 1
ATOM 1486 C C . ASP A 1 186 ? 0.447 -6.614 -20.058 1.00 57.84 186 ASP A C 1
ATOM 1488 O O . ASP A 1 186 ? 1.217 -7.312 -19.400 1.00 57.84 186 ASP A O 1
ATOM 1492 N N . MET A 1 187 ? -0.878 -6.675 -19.850 1.00 59.44 187 MET A N 1
ATOM 1493 C CA . MET A 1 187 ? -1.479 -7.592 -18.865 1.00 59.44 187 MET A CA 1
ATOM 1494 C C . MET A 1 187 ? -1.149 -9.062 -19.163 1.00 59.44 187 MET A C 1
ATOM 1496 O O . MET A 1 187 ? -0.980 -9.850 -18.235 1.00 59.44 187 MET A O 1
ATOM 1500 N N . SER A 1 188 ? -1.026 -9.419 -20.445 1.00 57.56 188 SER A N 1
ATOM 1501 C CA . SER A 1 188 ? -0.688 -10.768 -20.916 1.00 57.56 188 SER A CA 1
ATOM 1502 C C . SER A 1 188 ? 0.809 -10.993 -21.145 1.00 57.56 188 SER A C 1
ATOM 1504 O O . SER A 1 188 ? 1.193 -12.080 -21.579 1.00 57.56 188 SER A O 1
ATOM 1506 N N . ALA A 1 189 ? 1.660 -9.989 -20.909 1.00 57.69 189 ALA A N 1
ATOM 1507 C CA . ALA A 1 189 ? 3.096 -10.139 -21.110 1.00 57.69 189 ALA A CA 1
ATOM 1508 C C . ALA A 1 189 ? 3.678 -11.084 -20.035 1.00 57.69 189 ALA A C 1
ATOM 1510 O O . ALA A 1 189 ? 3.473 -10.845 -18.840 1.00 57.69 189 ALA A O 1
ATOM 1511 N N . PRO A 1 190 ? 4.394 -12.162 -20.416 1.00 55.62 190 PRO A N 1
ATOM 1512 C CA . PRO A 1 190 ? 5.010 -13.060 -19.449 1.00 55.62 190 PRO A CA 1
ATOM 1513 C C . PRO A 1 190 ? 6.077 -12.317 -18.640 1.00 55.62 190 PRO A C 1
ATOM 1515 O O . PRO A 1 190 ? 6.978 -11.699 -19.208 1.00 55.62 190 PRO A O 1
ATOM 1518 N N . TYR A 1 191 ? 6.010 -12.412 -17.312 1.00 57.59 191 TYR A N 1
ATOM 1519 C CA . TYR A 1 191 ? 7.050 -11.875 -16.440 1.00 57.59 191 TYR A CA 1
ATOM 1520 C C . TYR A 1 191 ? 8.260 -12.818 -16.444 1.00 57.59 191 TYR A C 1
ATOM 1522 O O . TYR A 1 191 ? 8.223 -13.910 -15.872 1.00 57.59 191 TYR A O 1
ATOM 1530 N N . VAL A 1 192 ? 9.336 -12.405 -17.115 1.00 54.78 192 VAL A N 1
ATOM 1531 C CA . VAL A 1 192 ? 10.596 -13.154 -17.177 1.00 54.78 192 VAL A CA 1
ATOM 1532 C C . VAL A 1 192 ? 11.537 -12.594 -16.116 1.00 54.78 192 VAL A C 1
ATOM 1534 O O . VAL A 1 192 ? 11.960 -11.447 -16.210 1.00 54.78 192 VAL A O 1
ATOM 1537 N N . TYR A 1 193 ? 11.883 -13.400 -15.109 1.00 51.19 193 TYR A N 1
ATOM 1538 C CA . TYR A 1 193 ? 12.920 -13.045 -14.141 1.00 51.19 193 TYR A CA 1
ATOM 1539 C C . TYR A 1 193 ? 14.128 -13.969 -14.262 1.00 51.19 193 TYR A C 1
ATOM 1541 O O . TYR A 1 193 ? 14.021 -15.189 -14.406 1.00 51.19 193 TYR A O 1
ATOM 1549 N N . ALA A 1 194 ? 15.305 -13.365 -14.163 1.00 44.28 194 ALA A N 1
ATOM 1550 C CA . ALA A 1 194 ? 16.571 -14.067 -14.129 1.00 44.28 194 ALA A CA 1
ATOM 1551 C C . ALA A 1 194 ? 16.938 -14.388 -12.680 1.00 44.28 194 ALA A C 1
ATOM 1553 O O . ALA A 1 194 ? 17.440 -13.528 -11.956 1.00 44.28 194 ALA A O 1
ATOM 1554 N N . SER A 1 195 ? 16.713 -15.622 -12.232 1.00 41.47 195 SER A N 1
ATOM 1555 C CA . SER A 1 195 ? 17.441 -16.107 -11.057 1.00 41.47 195 SER A CA 1
ATOM 1556 C C . SER A 1 195 ? 18.827 -16.557 -11.523 1.00 41.47 195 SER A C 1
ATOM 1558 O O . SER A 1 195 ? 18.940 -17.161 -12.587 1.00 41.47 195 SER A O 1
ATOM 1560 N N . ALA A 1 196 ? 19.883 -16.284 -10.752 1.00 43.62 196 ALA A N 1
ATOM 1561 C CA . ALA A 1 196 ? 21.282 -16.559 -11.123 1.00 43.62 196 ALA A CA 1
ATOM 1562 C C . ALA A 1 196 ? 21.613 -18.046 -11.413 1.00 43.62 196 ALA A C 1
ATOM 1564 O O . ALA A 1 196 ? 22.772 -18.373 -11.652 1.00 43.62 196 ALA A O 1
ATOM 1565 N N . ILE A 1 197 ? 20.622 -18.942 -11.356 1.00 45.75 197 ILE A N 1
ATOM 1566 C CA . ILE A 1 197 ? 20.761 -20.391 -11.525 1.00 45.75 197 ILE A CA 1
ATOM 1567 C C . ILE A 1 197 ? 19.801 -20.948 -12.598 1.00 45.75 197 ILE A C 1
ATOM 1569 O O . ILE A 1 197 ? 20.112 -21.974 -13.194 1.00 45.75 197 ILE A O 1
ATOM 1573 N N . GLN A 1 198 ? 18.685 -20.285 -12.931 1.00 47.66 198 GLN A N 1
ATOM 1574 C CA . GLN A 1 198 ? 17.803 -20.739 -14.016 1.00 47.66 198 GLN A CA 1
ATOM 1575 C C . GLN A 1 198 ? 16.796 -19.664 -14.450 1.00 47.66 198 GLN A C 1
ATOM 1577 O O . GLN A 1 198 ? 16.251 -18.932 -13.615 1.00 47.66 198 GLN A O 1
ATOM 1582 N N . LEU A 1 199 ? 16.525 -19.611 -15.761 1.00 49.22 199 LEU A N 1
ATOM 1583 C CA . LEU A 1 199 ? 15.390 -18.892 -16.344 1.00 49.22 199 LEU A CA 1
ATOM 1584 C C . LEU A 1 199 ? 14.106 -19.604 -15.907 1.00 49.22 199 LEU A C 1
ATOM 1586 O O . LEU A 1 199 ? 13.752 -20.650 -16.448 1.00 49.22 199 LEU A O 1
ATOM 1590 N N . LEU A 1 200 ? 13.426 -19.064 -14.900 1.00 51.91 200 LEU A N 1
ATOM 1591 C CA . LEU A 1 200 ? 12.120 -19.560 -14.488 1.00 51.91 200 LEU A CA 1
ATOM 1592 C C . LEU A 1 200 ? 11.059 -18.686 -15.153 1.00 51.91 200 LEU A C 1
ATOM 1594 O O . LEU A 1 200 ? 10.795 -17.567 -14.719 1.00 51.91 200 LEU A O 1
ATOM 1598 N N . MET A 1 201 ? 10.445 -19.202 -16.218 1.00 44.44 201 MET A N 1
ATOM 1599 C CA . MET A 1 201 ? 9.191 -18.644 -16.712 1.00 44.44 201 MET A CA 1
ATOM 1600 C C . MET A 1 201 ? 8.095 -18.998 -15.711 1.00 44.44 201 MET A C 1
ATOM 1602 O O . MET A 1 201 ? 7.706 -20.161 -15.600 1.00 44.44 201 MET A O 1
ATOM 1606 N N . LYS A 1 202 ? 7.597 -18.007 -14.968 1.00 45.78 202 LYS A N 1
ATOM 1607 C CA . LYS A 1 202 ? 6.381 -18.176 -14.174 1.00 45.78 202 LYS A CA 1
ATOM 1608 C C . LYS A 1 202 ? 5.214 -17.631 -15.002 1.00 45.78 202 LYS A C 1
ATOM 1610 O O . LYS A 1 202 ? 5.180 -16.422 -15.232 1.00 45.78 202 LYS A O 1
ATOM 1615 N N . PRO A 1 203 ? 4.296 -18.481 -15.497 1.00 33.31 203 PRO A N 1
ATOM 1616 C CA . PRO A 1 203 ? 3.128 -17.989 -16.214 1.00 33.31 203 PRO A CA 1
ATOM 1617 C C . PRO A 1 203 ? 2.305 -17.096 -15.281 1.00 33.31 203 PRO A C 1
ATOM 1619 O O . PRO A 1 203 ? 2.127 -17.423 -14.103 1.00 33.31 203 PRO A O 1
ATOM 1622 N N . ALA A 1 204 ? 1.847 -15.958 -15.806 1.00 42.12 204 ALA A N 1
ATOM 1623 C CA . ALA A 1 204 ? 0.868 -15.119 -15.134 1.00 42.12 204 ALA A CA 1
ATOM 1624 C C . ALA A 1 204 ? -0.426 -15.938 -14.997 1.00 42.12 204 ALA A C 1
ATOM 1626 O O . ALA A 1 204 ? -1.014 -16.328 -16.006 1.00 42.12 204 ALA A O 1
ATOM 1627 N N . LEU A 1 205 ? -0.783 -16.277 -13.756 1.00 35.66 205 LEU A N 1
ATOM 1628 C CA . LEU A 1 205 ? -2.098 -16.809 -13.395 1.00 35.66 205 LEU A CA 1
ATOM 1629 C C . LEU A 1 205 ? -3.061 -15.646 -13.169 1.00 35.66 205 LEU A C 1
ATOM 1631 O O . LEU A 1 205 ? -2.616 -14.656 -12.541 1.00 35.66 205 LEU A O 1
#

=== Feature glossary ===
The record interleaves many kinds of information about one protein. Here is each kind framed as the question it answers.

Q: What does the local fold look like, residue by residue?
A: A 3Di character summarizes, for each residue, the relative orientation of the Cα frame of its nearest spatial neighbor. Because it encodes fold topology rather than chemistry, 3Di alignments detect remote structural similarity that sequence alignment misses.

Q: Which residues are in helices, strands, or loops?
A: Secondary structure is the local, repeating backbone conformation. DSSP classifies it into eight states by reading the hydrogen-bond network: three helix types (H, G, I), two β types (E, B), two non-regular types (T, S), and unstructured coil (-).

Q: How big and how compact is the whole molecule?
A: Three whole-structure scalars: the radius of gyration (RMS distance of Cα from centroid, in Å), the count of Cα–Cα contacts (pairs closer than 8 Å and separated by more than four residues in sequence — i.e. tertiary, not local, contacts), and the bounding-box dimensions. Together they distinguish compact globular folds from extended fibres or disordered chains.

Q: How confident is the AlphaFold model at each residue?
A: For AlphaFold models, the B-factor field carries pLDDT — the model's own estimate of local accuracy on a 0–100 scale. Regions with pLDDT<50 should be treated as essentially unmodeled; they often correspond to intrinsically disordered segments.

Q: What family and function is it annotated with?
A: Functional annotations link the protein to curated databases. InterPro entries identify conserved domains and families by matching the sequence against member-database signatures (Pfam, PROSITE, CDD, …). Gene Ontology (GO) terms describe molecular function, biological process, and cellular component in a controlled vocabulary. CATH places the structure in a hierarchical fold classification (Class/Architecture/Topology/Homologous-superfamily). The organism is the source species.

Q: What known structures does this most resemble?
A: Nearest PDB neighbors are the top structural matches found by Foldseek when searching this structure against the entire Protein Data Bank. Each hit reports a TM-score (0 to 1; >0.5 almost always implies the same fold) and an E-value. These are *structural* homologs — they may share no detectable sequence similarity.

Q: Which residues are buried vs exposed?
A: Solvent-accessible surface area (SASA) is the area in Å² traced out by the centre of a 1.4 Å probe sphere (a water molecule) rolled over the protein's van der Waals surface (Shrake–Rupley / Lee–Richards construction). Buried residues have near-zero SASA; fully exposed residues can exceed 200 Å². The total SASA scales roughly with the number of surface residues.

Q: What are the backbone torsion angles?
A: φ (phi) and ψ (psi) are the two rotatable backbone dihedrals per residue: φ is the C(i-1)–N–Cα–C torsion, ψ is the N–Cα–C–N(i+1) torsion, both in degrees on (−180°, 180°]. α-helical residues cluster near (−60°, −45°); β-strand residues near (−120°, +130°). A Ramachandran plot is simply a scatter of (φ, ψ) for every residue.

Q: Are the domains correctly placed relative to each other?
A: Predicted aligned error is AlphaFold's pairwise confidence. Unlike pLDDT (per-residue), PAE is per-residue-pair and captures whether two parts of the structure are correctly placed relative to each other. Units are ångströms of expected positional error.

Q: What if only a Cα trace is available?
A: P-SEA three-state annotation labels each residue as helix, strand, or coil based purely on the geometry of the Cα trace. It serves as a fallback when the full backbone (and thus DSSP) is unavailable.

Q: What is the amino-acid chain?
A: This is the polypeptide sequence — one letter per residue, N-terminus first. Length ranges from a few dozen residues for small domains to over a thousand for large multi-domain proteins.

Q: What do the rendered images show?
A: The six renders are orthographic views along the three Cartesian axes in both directions. Representation (cartoon, sticks, or surface) and color scheme (sequence-rainbow or by-chain) vary across proteins so the training set covers all the common visualization conventions.

Q: What do the diagnostic plots show?
A: Plot images: a contact map (which residues are close in 3D, as an N×N binary image), a Ramachandran scatter (backbone torsion angles, revealing secondary-structure composition at a glance), and — for AlphaFold structures — a PAE heatmap (pairwise prediction confidence).

Q: How mobile is each atom in the crystal?
A: B-factor (Debye–Waller factor) reflects atomic displacement in the crystal lattice. It is an experimental observable (units Å²), not a prediction; low values mean the atom is pinned down, high values mean it moves or is heterogeneous across the crystal.

Q: Where is each backbone atom in 3D?
A: The mmCIF table is the protein's shape written out atom by atom. For each backbone N, Cα, C, and carbonyl O, it records an (x, y, z) coordinate triple in Å plus the residue type, chain letter, and residue number.